Protein AF-A0A2T4J9C6-F1 (afdb_monomer)

Structure (mmCIF, N/CA/C/O backbone):
data_AF-A0A2T4J9C6-F1
#
_entry.id   AF-A0A2T4J9C6-F1
#
loop_
_atom_site.group_PDB
_atom_site.id
_atom_site.type_symbol
_atom_site.label_atom_id
_atom_site.label_alt_id
_atom_site.label_comp_id
_atom_site.label_asym_id
_atom_site.label_entity_id
_atom_site.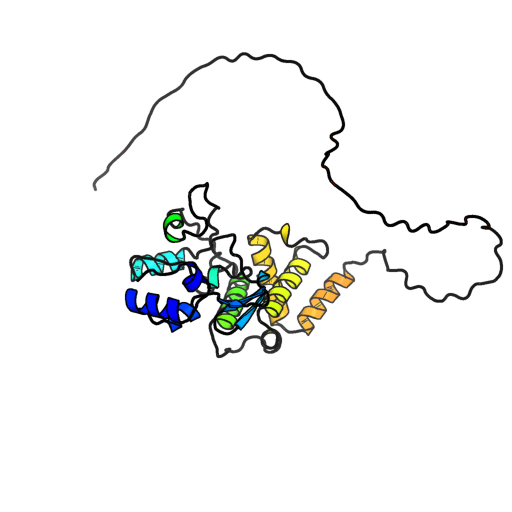label_seq_id
_atom_site.pdbx_PDB_ins_code
_atom_site.Cartn_x
_atom_site.Cartn_y
_atom_site.Cartn_z
_atom_site.occupancy
_atom_site.B_iso_or_equiv
_atom_site.auth_seq_id
_atom_site.auth_comp_id
_atom_site.auth_asym_id
_atom_site.auth_atom_id
_atom_site.pdbx_PDB_model_num
ATOM 1 N N . MET A 1 1 ? -15.852 6.622 32.541 1.00 57.19 1 MET A N 1
ATOM 2 C CA . MET A 1 1 ? -14.505 6.251 32.064 1.00 57.19 1 MET A CA 1
ATOM 3 C C . MET A 1 1 ? -14.064 7.270 31.031 1.00 57.19 1 MET A C 1
ATOM 5 O O . MET A 1 1 ? -14.866 7.618 30.174 1.00 57.19 1 MET A O 1
ATOM 9 N N . GLY A 1 2 ? -12.854 7.814 31.155 1.00 74.62 2 GLY A N 1
ATOM 10 C CA . GLY A 1 2 ? -12.305 8.744 30.169 1.00 74.62 2 GLY A CA 1
ATOM 11 C C . GLY A 1 2 ? -11.383 7.989 29.224 1.00 74.62 2 GLY A C 1
ATOM 12 O O . GLY A 1 2 ? -10.261 7.677 29.608 1.00 74.62 2 GLY A O 1
ATOM 13 N N . LEU A 1 3 ? -11.844 7.695 28.007 1.00 82.75 3 LEU A N 1
ATOM 14 C CA . LEU A 1 3 ? -10.987 7.097 26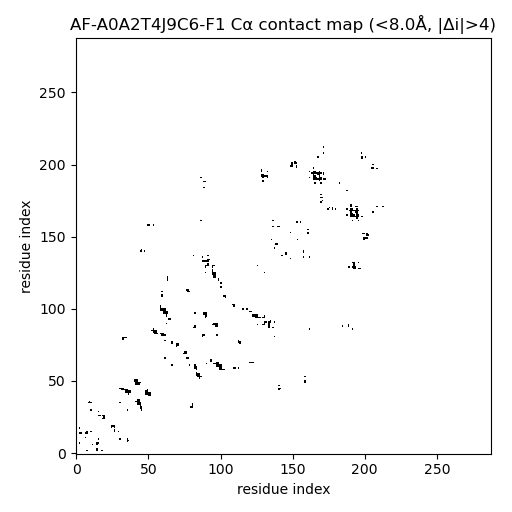.987 1.00 82.75 3 LEU A CA 1
ATOM 15 C C . LEU A 1 3 ? -9.873 8.078 26.613 1.00 82.75 3 LEU A C 1
ATOM 17 O O . LEU A 1 3 ? -10.129 9.193 26.151 1.00 82.75 3 LEU A O 1
ATOM 21 N N . SER A 1 4 ? -8.621 7.660 26.788 1.00 88.25 4 SER A N 1
ATOM 22 C CA . SER A 1 4 ? -7.481 8.446 26.327 1.00 88.25 4 SER A CA 1
ATOM 23 C C . SER A 1 4 ? -7.213 8.153 24.859 1.00 88.25 4 SER A C 1
ATOM 25 O O . SER A 1 4 ? -6.671 7.105 24.508 1.00 88.25 4 SER A O 1
ATOM 27 N N . TRP A 1 5 ? -7.530 9.121 23.998 1.00 84.25 5 TRP A N 1
ATOM 28 C CA . TRP A 1 5 ? -7.280 9.022 22.558 1.00 84.25 5 TRP A CA 1
ATOM 29 C C . TRP A 1 5 ? -5.824 8.665 22.234 1.00 84.25 5 TRP A C 1
ATOM 31 O O . TRP A 1 5 ? -5.554 7.837 21.370 1.00 84.25 5 TRP A O 1
ATOM 41 N N . ARG A 1 6 ? -4.867 9.232 22.979 1.00 87.19 6 ARG A N 1
ATOM 42 C CA . ARG A 1 6 ? -3.445 8.919 22.806 1.00 87.19 6 ARG A CA 1
ATOM 43 C C . ARG A 1 6 ? -3.142 7.450 23.106 1.00 87.19 6 ARG A C 1
ATOM 45 O O . ARG A 1 6 ? -2.410 6.849 22.330 1.00 87.19 6 ARG A O 1
ATOM 52 N N . ARG A 1 7 ? -3.686 6.889 24.192 1.00 89.50 7 ARG A N 1
ATOM 53 C CA . ARG A 1 7 ? -3.443 5.490 24.591 1.00 89.50 7 ARG A CA 1
ATOM 54 C C . ARG A 1 7 ? -4.060 4.511 23.587 1.00 89.50 7 ARG A C 1
ATOM 56 O O . ARG A 1 7 ? -3.413 3.536 23.224 1.00 89.50 7 ARG A O 1
ATOM 63 N N . ILE A 1 8 ? -5.242 4.838 23.049 1.00 87.44 8 ILE A N 1
ATOM 64 C CA . ILE A 1 8 ? -5.876 4.085 21.950 1.00 87.44 8 ILE A CA 1
ATOM 65 C C . ILE A 1 8 ? -4.985 4.097 20.702 1.00 87.44 8 ILE A C 1
ATOM 67 O O . ILE A 1 8 ? -4.716 3.050 20.126 1.00 87.44 8 ILE A O 1
ATOM 71 N N . LEU A 1 9 ? -4.466 5.263 20.303 1.00 83.31 9 LEU A N 1
ATOM 72 C CA . LEU A 1 9 ? -3.572 5.370 19.141 1.00 83.31 9 LEU A CA 1
ATOM 73 C C . LEU A 1 9 ? -2.231 4.640 19.320 1.00 83.31 9 LEU A C 1
ATOM 75 O O . LEU A 1 9 ? -1.589 4.303 18.327 1.00 83.31 9 LEU A O 1
ATOM 79 N N . GLN A 1 10 ? -1.785 4.436 20.561 1.00 84.31 10 GLN A N 1
ATOM 80 C CA . GLN A 1 10 ? -0.610 3.619 20.879 1.00 84.31 10 GLN A CA 1
ATOM 81 C C . GLN A 1 10 ? -0.947 2.130 21.041 1.00 84.31 10 GLN A C 1
ATOM 83 O O . GLN A 1 10 ? -0.032 1.341 21.247 1.00 84.31 10 GLN A O 1
ATOM 88 N N . LEU A 1 11 ? -2.226 1.750 20.913 1.00 84.88 11 LEU A N 1
ATOM 89 C CA . LEU A 1 11 ? -2.726 0.387 21.107 1.00 84.88 11 LEU A CA 1
ATOM 90 C C . LEU A 1 11 ? -2.324 -0.187 22.475 1.00 84.88 11 LEU A C 1
ATOM 92 O O . LEU A 1 11 ? -1.947 -1.351 22.589 1.00 84.88 11 LEU A O 1
ATOM 96 N N . GLU A 1 12 ? -2.378 0.643 23.520 1.00 88.31 12 GLU A N 1
ATOM 97 C CA . GLU A 1 12 ? -2.109 0.180 24.881 1.00 88.31 12 GLU A CA 1
ATOM 98 C C . GLU A 1 12 ? -3.195 -0.818 25.325 1.00 88.31 12 GLU A C 1
ATOM 100 O O . GLU A 1 12 ? -4.378 -0.482 25.213 1.00 88.31 12 GLU A O 1
ATOM 105 N N . PRO A 1 13 ? -2.832 -1.998 25.874 1.00 88.06 13 PRO A N 1
ATOM 106 C CA . PRO A 1 13 ? -3.792 -3.069 26.161 1.00 88.06 13 PRO A CA 1
ATOM 107 C C . PRO A 1 13 ? -4.976 -2.627 27.024 1.00 88.06 13 PRO A C 1
ATOM 109 O O . PRO A 1 13 ? -6.119 -2.935 26.714 1.00 88.06 13 PRO A O 1
ATOM 112 N N . GLU A 1 14 ? -4.712 -1.840 28.067 1.00 89.25 14 GLU A N 1
ATOM 113 C CA . GLU A 1 14 ? -5.744 -1.342 28.984 1.00 89.25 14 GLU A CA 1
ATOM 114 C C . GLU A 1 14 ? -6.731 -0.396 28.277 1.00 89.25 14 GLU A C 1
ATOM 116 O O . GLU A 1 14 ? -7.938 -0.504 28.453 1.00 89.25 14 GLU A O 1
ATOM 121 N N . ALA A 1 15 ? -6.237 0.483 27.398 1.00 90.69 15 ALA A N 1
ATOM 122 C CA . ALA A 1 15 ? -7.093 1.403 26.650 1.00 90.69 15 ALA A CA 1
ATOM 123 C C . ALA A 1 15 ? -7.897 0.699 25.544 1.00 90.69 15 ALA A C 1
ATOM 125 O O . ALA A 1 15 ? -8.994 1.146 25.209 1.00 90.69 15 ALA A O 1
ATOM 126 N N . LEU A 1 16 ? -7.354 -0.377 24.964 1.00 89.25 16 LEU A N 1
ATOM 127 C CA . LEU A 1 16 ? -8.091 -1.233 24.035 1.00 89.25 16 LEU A CA 1
ATOM 128 C C . LEU A 1 16 ? -9.165 -2.047 24.752 1.00 89.25 16 LEU A C 1
ATOM 130 O O . LEU A 1 16 ? -10.258 -2.174 24.209 1.00 89.25 16 LEU A O 1
ATOM 134 N N . GLN A 1 17 ? -8.890 -2.528 25.967 1.00 89.62 17 GLN A N 1
ATOM 135 C CA . GLN A 1 17 ? -9.888 -3.206 26.790 1.00 89.62 17 GLN A CA 1
ATOM 136 C C . GLN A 1 17 ? -11.031 -2.258 27.166 1.00 89.62 17 GLN A C 1
ATOM 138 O O . GLN A 1 17 ? -12.188 -2.591 26.936 1.00 89.62 17 GLN A O 1
ATOM 143 N N . ASP A 1 18 ? -10.724 -1.040 27.623 1.00 90.56 18 ASP A N 1
ATOM 144 C CA . ASP A 1 18 ? -11.749 -0.025 27.905 1.00 90.56 18 ASP A CA 1
ATOM 145 C C . ASP A 1 18 ? -12.616 0.272 26.664 1.00 90.56 18 ASP A C 1
ATOM 147 O O . ASP A 1 18 ? -13.828 0.479 26.758 1.00 90.56 18 ASP A O 1
ATOM 151 N N . LEU A 1 19 ? -12.002 0.315 25.474 1.00 90.25 19 LEU A N 1
ATOM 152 C CA . LEU A 1 19 ? -12.719 0.530 24.216 1.00 90.25 19 LEU A CA 1
ATOM 153 C C . LEU A 1 19 ? -13.577 -0.684 23.829 1.00 90.25 19 LEU A C 1
ATOM 155 O O . LEU A 1 19 ? -14.699 -0.508 23.350 1.00 90.25 19 LEU A O 1
ATOM 159 N N . ALA A 1 20 ? -13.071 -1.898 24.032 1.00 91.38 20 ALA A N 1
ATOM 160 C CA . ALA A 1 20 ? -13.798 -3.142 23.808 1.00 91.38 20 ALA A CA 1
ATOM 161 C C . ALA A 1 20 ? -15.022 -3.241 24.722 1.00 91.38 20 ALA A C 1
ATOM 163 O O . ALA A 1 20 ? -16.126 -3.453 24.227 1.00 91.38 20 ALA A O 1
ATOM 164 N N . ASP A 1 21 ? -14.869 -2.954 26.015 1.00 91.06 21 ASP A N 1
ATOM 165 C CA . ASP A 1 21 ? -15.962 -2.963 26.992 1.00 91.06 21 ASP A CA 1
ATOM 166 C C . ASP A 1 21 ? -17.085 -1.982 26.609 1.00 91.06 21 ASP A C 1
ATOM 168 O O . ASP A 1 21 ? -18.268 -2.257 26.816 1.00 91.06 21 ASP A O 1
ATOM 172 N N . LEU A 1 22 ? -16.734 -0.841 26.003 1.00 91.31 22 LEU A N 1
ATOM 173 C CA . LEU A 1 22 ? -17.698 0.165 25.542 1.00 91.31 22 LEU A CA 1
ATOM 174 C C . LEU A 1 22 ? -18.370 -0.177 24.208 1.00 91.31 22 LEU A C 1
ATOM 176 O O . LEU A 1 22 ? -19.486 0.278 23.953 1.00 91.31 22 LEU A O 1
ATOM 180 N N . THR A 1 23 ? -17.687 -0.907 23.329 1.00 89.50 23 THR A N 1
ATOM 181 C CA . THR A 1 23 ? -18.149 -1.158 21.952 1.00 89.50 23 THR A CA 1
ATOM 182 C C . THR A 1 23 ? -18.685 -2.570 21.735 1.00 89.50 23 THR A C 1
ATOM 184 O O . THR A 1 23 ? -19.378 -2.802 20.745 1.00 89.50 23 THR A O 1
ATOM 187 N N . GLY A 1 24 ? -18.379 -3.502 22.640 1.00 89.88 24 GLY A N 1
ATOM 188 C CA . GLY A 1 24 ? -18.630 -4.935 22.489 1.00 89.88 24 GLY A CA 1
ATOM 189 C C . GLY A 1 24 ? -17.755 -5.611 21.428 1.00 89.88 24 GLY A C 1
ATOM 190 O O . GLY A 1 24 ? -18.067 -6.728 21.022 1.00 89.88 24 GLY A O 1
ATOM 191 N N . ALA A 1 25 ? -16.715 -4.933 20.932 1.00 88.06 25 ALA A N 1
ATOM 192 C CA . ALA A 1 25 ? -15.790 -5.476 19.941 1.00 88.06 25 ALA A CA 1
ATOM 193 C C . ALA A 1 25 ? -14.643 -6.248 20.606 1.00 88.06 25 ALA A C 1
ATOM 195 O O . ALA A 1 25 ? -14.305 -5.993 21.760 1.00 88.06 25 ALA A O 1
ATOM 196 N N . ASP A 1 26 ? -14.023 -7.157 19.859 1.00 86.69 26 ASP A N 1
ATOM 197 C CA . ASP A 1 26 ? -12.851 -7.900 20.316 1.00 86.69 26 ASP A CA 1
ATOM 198 C C . ASP A 1 26 ? -11.603 -6.982 20.344 1.00 86.69 26 ASP A C 1
ATOM 200 O O . ASP A 1 26 ? -11.286 -6.352 19.325 1.00 86.69 26 ASP A O 1
ATOM 204 N N . PRO A 1 27 ? -10.875 -6.876 21.475 1.00 82.06 27 PRO A N 1
ATOM 205 C CA . PRO A 1 27 ? -9.586 -6.188 21.531 1.00 82.06 27 PRO A CA 1
ATOM 206 C C . PRO A 1 27 ? -8.592 -6.633 20.447 1.00 82.06 27 PRO A C 1
ATOM 208 O O . PRO A 1 27 ? -7.867 -5.796 19.893 1.00 82.06 27 PRO A O 1
ATOM 211 N N . ASP A 1 28 ? -8.576 -7.925 20.114 1.00 82.44 28 ASP A N 1
ATOM 212 C CA . ASP A 1 28 ? -7.654 -8.488 19.128 1.00 82.44 28 ASP A CA 1
ATOM 213 C C . ASP A 1 28 ? -7.993 -8.017 17.706 1.00 82.44 28 ASP A C 1
ATOM 215 O O . ASP A 1 28 ? -7.088 -7.767 16.899 1.00 82.44 28 ASP A O 1
ATOM 219 N N . ASP A 1 29 ? -9.274 -7.772 17.410 1.00 83.62 29 ASP A N 1
ATOM 220 C CA . ASP A 1 29 ? -9.702 -7.199 16.131 1.00 83.62 29 ASP A CA 1
ATOM 221 C C . ASP A 1 29 ? -9.162 -5.772 15.954 1.00 83.62 29 ASP A C 1
ATOM 223 O O . ASP A 1 29 ? -8.678 -5.413 14.871 1.00 83.62 29 ASP A O 1
ATOM 227 N N . PHE A 1 30 ? -9.160 -4.949 17.011 1.00 83.31 30 PHE A N 1
ATOM 228 C CA . PHE A 1 30 ? -8.578 -3.605 16.936 1.00 83.31 30 PHE A CA 1
ATOM 229 C C . PHE A 1 30 ? -7.090 -3.652 16.603 1.00 83.31 30 PHE A C 1
ATOM 231 O O . PHE A 1 30 ? -6.638 -2.927 15.709 1.00 83.31 30 PHE A O 1
ATOM 238 N N . ALA A 1 31 ? -6.332 -4.508 17.290 1.00 79.25 31 ALA A N 1
ATOM 239 C CA . ALA A 1 31 ? -4.902 -4.662 17.057 1.00 79.25 31 ALA A CA 1
ATOM 240 C C . ALA A 1 31 ? -4.620 -5.171 15.635 1.00 79.25 31 ALA A C 1
ATOM 242 O O . ALA A 1 31 ? -3.762 -4.632 14.932 1.00 79.25 31 ALA A O 1
ATOM 243 N N . ALA A 1 32 ? -5.395 -6.148 15.161 1.00 82.62 32 ALA A N 1
ATOM 244 C CA . ALA A 1 32 ? -5.238 -6.720 13.832 1.00 82.62 32 ALA A CA 1
ATOM 245 C C . ALA A 1 32 ? -5.529 -5.701 12.712 1.00 82.62 32 ALA A C 1
ATOM 247 O O . ALA A 1 32 ? -4.919 -5.739 11.639 1.00 82.62 32 ALA A O 1
ATOM 248 N N . HIS A 1 33 ? -6.449 -4.763 12.933 1.00 85.81 33 HIS A N 1
ATOM 249 C CA . HIS A 1 33 ? -6.811 -3.728 11.962 1.00 85.81 33 HIS A CA 1
ATOM 250 C C . HIS A 1 33 ? -6.077 -2.392 12.155 1.00 85.81 33 HIS A C 1
ATOM 252 O O . HIS A 1 33 ? -6.400 -1.428 11.461 1.00 85.81 33 HIS A O 1
ATOM 258 N N . SER A 1 34 ? -5.055 -2.337 13.016 1.00 87.44 34 SER A N 1
ATOM 259 C CA . SER A 1 34 ? -4.309 -1.112 13.326 1.00 87.44 34 SER A CA 1
ATOM 260 C C . SER A 1 34 ? -2.814 -1.225 13.015 1.00 87.44 34 SER A C 1
ATOM 262 O O . SER A 1 34 ? -2.218 -2.295 13.077 1.00 87.44 34 SER A O 1
ATOM 264 N N . CYS A 1 35 ? -2.185 -0.095 12.677 1.00 87.81 35 CYS A N 1
ATOM 265 C CA . CYS A 1 35 ? -0.730 0.004 12.523 1.00 87.81 35 CYS A CA 1
ATOM 266 C C . CYS A 1 35 ? -0.102 0.452 13.850 1.00 87.81 35 CYS A C 1
ATOM 268 O O . CYS A 1 35 ? -0.098 1.649 14.154 1.00 87.81 35 CYS A O 1
ATOM 270 N N . MET A 1 36 ? 0.436 -0.492 14.621 1.00 86.88 36 MET A N 1
ATOM 271 C CA . MET A 1 36 ? 1.036 -0.239 15.932 1.00 86.88 36 MET A CA 1
ATOM 272 C C . MET A 1 36 ? 2.391 0.455 15.776 1.00 86.88 36 MET A C 1
ATOM 274 O O . MET A 1 36 ? 3.285 -0.132 15.179 1.00 86.88 36 MET A O 1
ATOM 278 N N . PRO A 1 37 ? 2.609 1.680 16.275 1.00 83.69 37 PRO A N 1
ATOM 279 C CA . PRO A 1 37 ? 3.933 2.291 16.221 1.00 83.69 37 PRO A CA 1
ATOM 280 C C . PRO A 1 37 ? 4.945 1.446 17.005 1.00 83.69 37 PRO A C 1
ATOM 282 O O . PRO A 1 37 ? 4.685 1.051 18.137 1.00 83.69 37 PRO A O 1
ATOM 285 N N . THR A 1 38 ? 6.118 1.202 16.423 1.00 82.56 38 THR A N 1
ATOM 286 C CA . THR A 1 38 ? 7.225 0.562 17.141 1.00 82.56 38 THR A CA 1
ATOM 287 C C . THR A 1 38 ? 8.201 1.635 17.620 1.00 82.56 38 THR A C 1
ATOM 289 O O . THR A 1 38 ? 8.449 2.630 16.931 1.00 82.56 38 THR A O 1
ATOM 292 N N . GLY A 1 39 ? 8.787 1.454 18.809 1.00 73.81 39 GLY A N 1
ATOM 293 C CA . GLY A 1 39 ? 9.744 2.415 19.383 1.00 73.81 39 GLY A CA 1
ATOM 294 C C . GLY A 1 39 ? 10.981 2.678 18.506 1.00 73.81 39 GLY A C 1
ATOM 295 O O . GLY A 1 39 ? 11.630 3.709 18.653 1.00 73.81 39 GLY A O 1
ATOM 296 N N . ALA A 1 40 ? 11.271 1.792 17.547 1.00 74.38 40 ALA A N 1
ATOM 297 C CA . ALA A 1 40 ? 12.385 1.885 16.602 1.00 74.38 40 ALA A CA 1
ATOM 298 C C . ALA A 1 40 ? 12.087 2.734 15.343 1.00 74.38 40 ALA A C 1
ATOM 300 O O . ALA A 1 40 ? 12.847 2.702 14.378 1.00 74.38 40 ALA A O 1
ATOM 301 N N . GLY A 1 41 ? 10.983 3.492 15.318 1.00 78.12 41 GLY A N 1
ATOM 302 C CA . GLY A 1 41 ? 10.639 4.364 14.188 1.00 78.12 41 GLY A CA 1
ATOM 303 C C . GLY A 1 41 ? 9.960 3.648 13.015 1.00 78.12 41 GLY A C 1
ATOM 304 O O . GLY A 1 41 ? 9.886 4.213 11.922 1.00 78.12 41 GLY A O 1
ATOM 305 N N . GLY A 1 42 ? 9.450 2.436 13.241 1.00 88.19 42 GLY A N 1
ATOM 306 C CA . GLY A 1 42 ? 8.604 1.682 12.320 1.00 88.19 42 GLY A CA 1
ATOM 307 C C . GLY A 1 42 ? 7.182 1.522 12.854 1.00 88.19 42 GLY A C 1
ATOM 308 O O . GLY A 1 42 ? 6.725 2.270 13.723 1.00 88.19 42 GLY A O 1
ATOM 309 N N . PHE A 1 43 ? 6.469 0.545 12.313 1.00 90.00 43 PHE A N 1
ATOM 310 C CA . PHE A 1 43 ? 5.193 0.096 12.845 1.00 90.00 43 PHE A CA 1
ATOM 311 C C . PHE A 1 43 ? 5.035 -1.404 12.638 1.00 90.00 43 PHE A C 1
ATOM 313 O O . PHE A 1 43 ? 5.608 -1.966 11.712 1.00 90.00 43 PHE A O 1
ATOM 320 N N . GLN A 1 44 ? 4.240 -2.038 13.483 1.00 88.69 44 GLN A N 1
ATOM 321 C CA . GLN A 1 44 ? 3.811 -3.406 13.308 1.00 88.69 44 GLN A CA 1
ATOM 322 C C . GLN A 1 44 ? 2.400 -3.422 12.719 1.00 88.69 44 GLN A C 1
ATOM 324 O O . GLN A 1 44 ? 1.517 -2.681 13.157 1.00 88.69 44 GLN A O 1
ATOM 329 N N . PHE A 1 45 ? 2.182 -4.259 11.712 1.00 88.81 45 PHE A N 1
ATOM 330 C CA . PHE A 1 45 ? 0.866 -4.508 11.135 1.00 88.81 45 PHE A CA 1
ATOM 331 C C . PHE A 1 45 ? 0.696 -6.008 10.921 1.00 88.81 45 PHE A C 1
ATOM 333 O O . PHE A 1 45 ? 1.531 -6.630 10.266 1.00 88.81 45 PHE A O 1
ATOM 340 N N . ARG A 1 46 ? -0.361 -6.599 11.498 1.00 85.12 46 ARG A N 1
ATOM 341 C CA . ARG A 1 46 ? -0.623 -8.054 11.439 1.00 85.12 46 ARG A CA 1
ATOM 342 C C . ARG A 1 46 ? 0.598 -8.895 11.865 1.00 85.12 46 ARG A C 1
ATOM 344 O O . ARG A 1 46 ? 0.934 -9.884 11.222 1.00 85.12 46 ARG A O 1
ATOM 351 N N . GLY A 1 47 ? 1.296 -8.459 12.918 1.00 82.56 47 GLY A N 1
ATOM 352 C CA . GLY A 1 47 ? 2.496 -9.127 13.443 1.00 82.56 47 GLY A CA 1
ATOM 353 C C . GLY A 1 47 ? 3.770 -8.946 12.607 1.00 82.56 47 GLY A C 1
ATOM 354 O O . GLY A 1 47 ? 4.782 -9.570 12.906 1.00 82.56 47 GLY A O 1
ATOM 355 N N . ARG A 1 48 ? 3.747 -8.110 11.560 1.00 85.81 48 ARG A N 1
ATOM 356 C CA . ARG A 1 48 ? 4.908 -7.835 10.700 1.00 85.81 48 ARG A CA 1
ATOM 357 C C . ARG A 1 48 ? 5.464 -6.451 10.991 1.00 85.81 48 ARG A C 1
ATOM 359 O O . ARG A 1 48 ? 4.713 -5.477 10.937 1.00 85.81 48 ARG A O 1
ATOM 366 N N . ASP A 1 49 ? 6.764 -6.365 11.238 1.00 89.00 49 ASP A N 1
ATOM 367 C CA . ASP A 1 49 ? 7.452 -5.085 11.388 1.00 89.00 49 ASP A CA 1
ATOM 368 C C . ASP A 1 49 ? 7.703 -4.457 10.017 1.00 89.00 49 ASP A C 1
ATOM 370 O O . ASP A 1 49 ? 8.251 -5.081 9.108 1.00 89.00 49 ASP A O 1
ATOM 374 N N . LEU A 1 50 ? 7.275 -3.210 9.869 1.00 90.38 50 LEU A N 1
ATOM 375 C CA . LEU A 1 50 ? 7.335 -2.452 8.632 1.00 90.38 50 LEU A CA 1
ATOM 376 C C . LEU A 1 50 ? 7.993 -1.091 8.885 1.00 90.38 50 LEU A C 1
ATOM 378 O O . LEU A 1 50 ? 7.752 -0.442 9.913 1.00 90.38 50 LEU A O 1
ATOM 382 N N . PRO A 1 51 ? 8.820 -0.605 7.945 1.00 91.56 51 PRO A N 1
ATOM 383 C CA . PRO A 1 51 ? 9.422 0.709 8.073 1.00 91.56 51 PRO A CA 1
ATOM 384 C C . PRO A 1 51 ? 8.347 1.782 7.921 1.00 91.56 51 PRO A C 1
ATOM 386 O O . PRO A 1 51 ? 7.429 1.652 7.116 1.00 91.56 51 PRO A O 1
ATOM 389 N N . ARG A 1 52 ? 8.494 2.915 8.614 1.00 89.56 52 ARG A N 1
ATOM 390 C CA . ARG A 1 52 ? 7.536 4.033 8.524 1.00 89.56 52 ARG A CA 1
ATOM 391 C C . ARG A 1 52 ? 7.292 4.523 7.093 1.00 89.56 52 ARG A C 1
ATOM 393 O O . ARG A 1 52 ? 6.189 4.962 6.79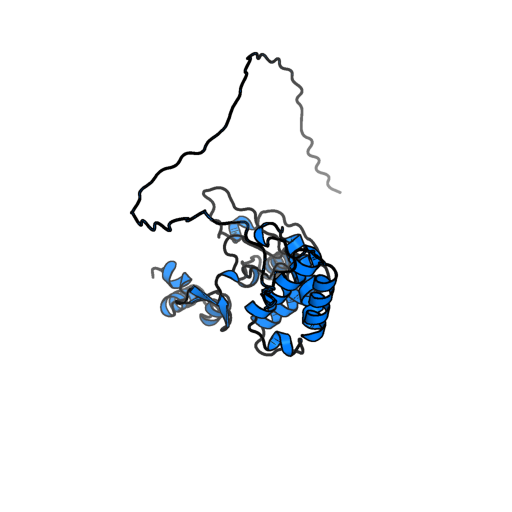4 1.00 89.56 52 ARG A O 1
ATOM 400 N N . ALA A 1 53 ? 8.288 4.418 6.213 1.00 88.25 53 ALA A N 1
ATOM 401 C CA . ALA A 1 53 ? 8.168 4.772 4.796 1.00 88.25 53 ALA A CA 1
ATOM 402 C C . ALA A 1 53 ? 7.204 3.866 4.001 1.00 88.25 53 ALA A C 1
ATOM 404 O O . ALA A 1 53 ? 6.856 4.195 2.872 1.00 88.25 53 ALA A O 1
ATOM 405 N N . PHE A 1 54 ? 6.779 2.733 4.568 1.00 90.50 54 PHE A N 1
ATOM 406 C CA . PHE A 1 54 ? 5.796 1.829 3.970 1.00 90.50 54 PHE A CA 1
ATOM 407 C C . PHE A 1 54 ? 4.345 2.285 4.188 1.00 90.50 54 PHE A C 1
ATOM 409 O O . PHE A 1 54 ? 3.425 1.711 3.608 1.00 90.50 54 PHE A O 1
ATOM 416 N N . LEU A 1 55 ? 4.139 3.318 5.010 1.00 90.00 55 LEU A N 1
ATOM 417 C CA . LEU A 1 55 ? 2.832 3.843 5.384 1.00 90.00 55 LEU A CA 1
ATOM 418 C C . LEU A 1 55 ? 2.685 5.297 4.926 1.00 90.00 55 LEU A C 1
ATOM 420 O O . LEU A 1 55 ? 3.430 6.183 5.345 1.00 90.00 55 LEU A O 1
ATOM 424 N N . ASP A 1 56 ? 1.678 5.552 4.108 1.00 88.75 56 ASP A N 1
ATOM 425 C CA . ASP A 1 56 ? 1.234 6.875 3.704 1.00 88.75 56 ASP A CA 1
ATOM 426 C C . ASP A 1 56 ? 0.084 7.337 4.607 1.00 88.75 56 ASP A C 1
ATOM 428 O O . ASP A 1 56 ? -1.071 6.948 4.443 1.00 88.75 56 ASP A O 1
ATOM 432 N N . ARG A 1 57 ? 0.420 8.193 5.577 1.00 83.06 57 ARG A N 1
ATOM 433 C CA . ARG A 1 57 ? -0.554 8.841 6.475 1.00 83.06 57 ARG A CA 1
ATOM 434 C C . ARG A 1 57 ? -1.005 10.216 5.986 1.00 83.06 57 ARG A C 1
ATOM 436 O O . ARG A 1 57 ? -1.803 10.866 6.651 1.00 83.06 57 ARG A O 1
ATOM 443 N N . SER A 1 58 ? -0.446 10.692 4.876 1.00 83.94 58 SER A N 1
ATOM 444 C CA . SER A 1 58 ? -0.731 12.031 4.357 1.00 83.94 58 SER A CA 1
ATOM 445 C C . SER A 1 58 ? -1.966 12.056 3.466 1.00 83.94 58 SER A C 1
ATOM 447 O O . SER A 1 58 ? -2.659 13.068 3.400 1.00 83.94 58 SER A O 1
ATOM 449 N N . THR A 1 59 ? -2.259 10.932 2.812 1.00 85.50 59 THR A N 1
ATOM 450 C CA . THR A 1 59 ? -3.343 10.821 1.841 1.00 85.50 59 THR A CA 1
ATOM 451 C C . THR A 1 59 ? -4.301 9.712 2.251 1.00 85.50 59 THR A C 1
ATOM 453 O O . THR A 1 59 ? -3.923 8.544 2.301 1.00 85.50 59 THR A O 1
ATOM 456 N N . LEU A 1 60 ? -5.566 10.063 2.501 1.00 88.62 60 LEU A N 1
ATOM 457 C CA . LEU A 1 60 ? -6.616 9.059 2.655 1.00 88.62 60 LEU A CA 1
ATOM 458 C C . LEU A 1 60 ? -6.944 8.454 1.293 1.00 88.62 60 LEU A C 1
ATOM 460 O O . LEU A 1 60 ? -7.186 9.176 0.324 1.00 88.62 60 LEU A O 1
ATOM 464 N N . LYS A 1 61 ? -6.960 7.125 1.238 1.00 91.19 61 LYS A N 1
ATOM 465 C CA . LYS A 1 61 ? -7.284 6.346 0.045 1.00 91.19 61 LYS A CA 1
ATOM 466 C C . LYS A 1 61 ? -8.470 5.442 0.342 1.00 91.19 61 LYS A C 1
ATOM 468 O O . LYS A 1 61 ? -8.634 5.004 1.478 1.00 91.19 61 LYS A O 1
ATOM 473 N N . LEU A 1 62 ? -9.274 5.151 -0.673 1.00 92.81 62 LEU A N 1
ATOM 474 C CA . LEU A 1 62 ? -10.400 4.225 -0.570 1.00 92.81 62 LEU A CA 1
ATOM 475 C C . LEU A 1 62 ? -10.618 3.453 -1.865 1.00 92.81 62 LEU A C 1
ATOM 477 O O . LEU A 1 62 ? -10.254 3.913 -2.944 1.00 92.81 62 LEU A O 1
ATOM 481 N N . CYS A 1 63 ? -11.264 2.295 -1.776 1.00 94.19 63 CYS A N 1
ATOM 482 C CA . CYS A 1 63 ? -11.825 1.628 -2.945 1.00 94.19 63 CYS A CA 1
ATOM 483 C C . CYS A 1 63 ? -13.320 1.960 -3.059 1.00 94.19 63 CYS A C 1
ATOM 485 O O . CYS A 1 63 ? -14.072 1.555 -2.169 1.00 94.19 63 CYS A O 1
ATOM 487 N N . PRO A 1 64 ? -13.779 2.598 -4.155 1.00 91.69 64 PRO A N 1
ATOM 488 C CA . PRO A 1 64 ? -15.194 2.930 -4.330 1.00 91.69 64 PRO A CA 1
ATOM 489 C C . PRO A 1 64 ? -16.116 1.707 -4.270 1.00 91.69 64 PRO A C 1
ATOM 491 O O . PRO A 1 64 ? -17.211 1.781 -3.724 1.00 91.69 64 PRO A O 1
ATOM 494 N N . ARG A 1 65 ? -15.657 0.553 -4.776 1.00 93.19 65 ARG A N 1
ATOM 495 C CA . ARG A 1 65 ? -16.442 -0.692 -4.759 1.00 93.19 65 ARG A CA 1
ATOM 496 C C . ARG A 1 65 ? -16.513 -1.335 -3.377 1.00 93.19 65 ARG A C 1
ATOM 498 O O . ARG A 1 65 ? -17.571 -1.827 -3.015 1.00 93.19 65 ARG A O 1
ATOM 505 N N . CYS A 1 66 ? -15.423 -1.309 -2.600 1.00 93.50 66 CYS A N 1
ATOM 506 C CA . CYS A 1 66 ? -15.460 -1.783 -1.209 1.00 93.50 66 CYS A CA 1
ATOM 507 C C . CYS A 1 66 ? -16.423 -0.934 -0.385 1.00 93.50 66 CYS A C 1
ATOM 509 O O . CYS A 1 66 ? -17.267 -1.476 0.308 1.00 93.50 66 CYS A O 1
ATOM 511 N N . VAL A 1 67 ? -16.334 0.387 -0.527 1.00 91.62 67 VAL A N 1
ATOM 512 C CA . VAL A 1 67 ? -17.240 1.327 0.136 1.00 91.62 67 VAL A CA 1
ATOM 513 C C . VAL A 1 67 ? -18.693 1.050 -0.243 1.00 91.62 67 VAL A C 1
ATOM 515 O O . VAL A 1 67 ? -19.554 1.003 0.629 1.00 91.62 67 VAL A O 1
ATOM 518 N N . GLN A 1 68 ? -18.978 0.867 -1.535 1.00 90.00 68 GLN A N 1
ATOM 519 C CA . GLN A 1 68 ? -20.332 0.584 -1.999 1.00 90.00 68 GLN A CA 1
ATOM 520 C C . GLN A 1 68 ? -20.866 -0.728 -1.413 1.00 90.00 68 GLN A C 1
ATOM 522 O O . GLN A 1 68 ? -22.003 -0.749 -0.951 1.00 90.00 68 GLN A O 1
ATOM 527 N N . ALA A 1 69 ? -20.053 -1.789 -1.400 1.00 91.56 69 ALA A N 1
ATOM 528 C CA . ALA A 1 69 ? -20.417 -3.064 -0.786 1.00 91.56 69 ALA A CA 1
ATOM 529 C C . ALA A 1 69 ? -20.693 -2.903 0.720 1.00 91.56 69 ALA A C 1
ATOM 531 O O . ALA A 1 69 ? -21.766 -3.273 1.183 1.00 91.56 69 ALA A O 1
ATOM 532 N N . ASP A 1 70 ? -19.799 -2.232 1.454 1.00 90.81 70 ASP A N 1
ATOM 533 C CA . ASP A 1 70 ? -19.955 -1.990 2.894 1.00 90.81 70 ASP A CA 1
ATOM 534 C C . ASP A 1 70 ? -21.236 -1.187 3.206 1.00 90.81 70 ASP A C 1
ATOM 536 O O . ASP A 1 70 ? -21.954 -1.482 4.161 1.00 90.81 70 ASP A O 1
ATOM 540 N N . ILE A 1 71 ? -21.571 -0.179 2.391 1.00 88.81 71 ILE A N 1
ATOM 541 C CA . ILE A 1 71 ? -22.804 0.607 2.559 1.00 88.81 71 ILE A CA 1
ATOM 542 C C . ILE A 1 71 ? -24.049 -0.250 2.308 1.00 88.81 71 ILE A C 1
ATOM 544 O O . ILE A 1 71 ? -25.027 -0.115 3.046 1.00 88.81 71 ILE A O 1
ATOM 548 N N . VAL A 1 72 ? -24.030 -1.113 1.290 1.00 88.94 72 VAL A N 1
ATOM 549 C CA . VAL A 1 72 ? -25.148 -2.018 0.987 1.00 88.94 72 VAL A CA 1
ATOM 550 C C . VAL A 1 72 ? -25.351 -3.022 2.123 1.00 88.94 72 VAL A C 1
ATOM 552 O O . VAL A 1 72 ? -26.479 -3.188 2.587 1.00 88.94 72 VAL A O 1
ATOM 555 N N . ASP A 1 73 ? -24.268 -3.617 2.621 1.00 90.00 73 ASP A N 1
ATOM 556 C CA . ASP A 1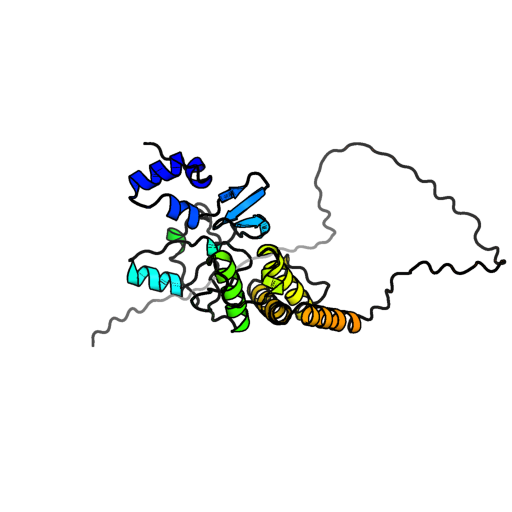 73 ? -24.329 -4.711 3.593 1.00 90.00 73 ASP A CA 1
ATOM 557 C C . ASP A 1 73 ? -24.501 -4.221 5.040 1.00 90.00 73 ASP A C 1
ATOM 559 O O . ASP A 1 73 ? -25.124 -4.887 5.870 1.00 90.00 73 ASP A O 1
ATOM 563 N N . HIS A 1 74 ? -23.952 -3.049 5.371 1.00 85.81 74 HIS A N 1
ATOM 564 C CA . HIS A 1 74 ? -23.819 -2.587 6.758 1.00 85.81 74 HIS A CA 1
ATOM 565 C C . HIS A 1 74 ? -24.345 -1.171 7.006 1.00 85.81 74 HIS A C 1
ATOM 567 O O . HIS A 1 74 ? -24.293 -0.697 8.142 1.00 85.81 74 HIS A O 1
ATOM 573 N N . ARG A 1 75 ? -24.840 -0.469 5.974 1.00 84.25 75 ARG A N 1
ATOM 574 C CA . ARG A 1 75 ? -25.273 0.947 6.032 1.00 84.25 75 ARG A CA 1
ATOM 575 C C . ARG A 1 75 ? -24.192 1.933 6.489 1.00 84.25 75 ARG A C 1
ATOM 577 O O . ARG A 1 75 ? -24.487 3.096 6.755 1.00 84.25 75 ARG A O 1
ATOM 584 N N . ARG A 1 76 ? -22.944 1.480 6.589 1.00 83.31 76 ARG A N 1
ATOM 585 C CA . ARG A 1 76 ? -21.777 2.259 7.006 1.00 83.31 76 ARG A CA 1
ATOM 586 C C . ARG A 1 76 ? -20.526 1.659 6.383 1.00 83.31 76 ARG A C 1
ATOM 588 O O . ARG A 1 76 ? -20.468 0.461 6.146 1.00 83.31 76 ARG A O 1
ATOM 595 N N . THR A 1 77 ? -19.513 2.489 6.187 1.00 87.06 77 THR A N 1
ATOM 596 C CA . THR A 1 77 ? -18.178 2.066 5.753 1.00 87.06 77 THR A CA 1
ATOM 597 C C . THR A 1 77 ? -17.137 2.617 6.722 1.00 87.06 77 THR A C 1
ATOM 599 O O . THR A 1 77 ? -17.376 3.619 7.399 1.00 87.06 77 THR A O 1
ATOM 602 N N . GLY A 1 78 ? -15.970 1.982 6.771 1.00 86.19 78 GLY A N 1
ATOM 603 C CA . GLY A 1 78 ? -14.814 2.456 7.526 1.00 86.19 78 GLY A CA 1
ATOM 604 C C . GLY A 1 78 ? -13.568 2.543 6.652 1.00 86.19 78 GLY A C 1
ATOM 605 O O . GLY A 1 78 ? -13.488 1.911 5.597 1.00 86.19 78 GLY A O 1
ATOM 606 N N . GLY A 1 79 ? -12.589 3.328 7.099 1.00 87.38 79 GLY A N 1
ATOM 607 C CA . GLY A 1 79 ? -11.248 3.281 6.528 1.00 87.38 79 GLY A CA 1
ATOM 608 C C . GLY A 1 79 ? -10.578 1.952 6.878 1.00 87.38 79 GLY A C 1
ATOM 609 O O . GLY A 1 79 ? -10.782 1.422 7.969 1.00 87.38 79 GLY A O 1
ATOM 610 N N . ARG A 1 80 ? -9.765 1.412 5.968 1.00 88.94 80 ARG A N 1
ATOM 611 C CA . ARG A 1 80 ? -9.003 0.173 6.192 1.00 88.94 80 ARG A CA 1
ATOM 612 C C . ARG A 1 80 ? -7.521 0.502 6.344 1.00 88.94 80 ARG A C 1
ATOM 614 O O . ARG A 1 80 ? -6.993 1.294 5.566 1.00 88.94 80 ARG A O 1
ATOM 621 N N . ALA A 1 81 ? -6.831 -0.110 7.308 1.00 89.38 81 ALA A N 1
ATOM 622 C CA . ALA A 1 81 ? -5.399 0.136 7.521 1.00 89.38 81 ALA A CA 1
ATOM 623 C C . ALA A 1 81 ? -4.542 -0.211 6.293 1.00 89.38 81 ALA A C 1
ATOM 625 O O . ALA A 1 81 ? -3.591 0.502 5.988 1.00 89.38 81 ALA A O 1
ATOM 626 N N . GLU A 1 82 ? -4.924 -1.237 5.530 1.00 90.00 82 GLU A N 1
ATOM 627 C CA . GLU A 1 82 ? -4.249 -1.610 4.281 1.00 90.00 82 GLU A CA 1
ATOM 628 C C . GLU A 1 82 ? -4.235 -0.475 3.239 1.00 90.00 82 GLU A C 1
ATOM 630 O O . GLU A 1 82 ? -3.291 -0.365 2.462 1.00 90.00 82 GLU A O 1
ATOM 635 N N . TRP A 1 83 ? -5.236 0.416 3.239 1.00 92.25 83 TRP A N 1
ATOM 636 C CA . TRP A 1 83 ? -5.291 1.555 2.311 1.00 92.25 83 TRP A CA 1
ATOM 637 C C . TRP A 1 83 ? -4.235 2.617 2.616 1.00 92.25 83 TRP A C 1
ATOM 639 O O . TRP A 1 83 ? -3.961 3.470 1.775 1.00 92.25 83 TRP A O 1
ATOM 649 N N . GLN A 1 84 ? -3.626 2.561 3.801 1.00 91.56 84 GLN A N 1
ATOM 650 C CA . GLN A 1 84 ? -2.517 3.429 4.175 1.00 91.56 84 GLN A CA 1
ATOM 651 C C . GLN A 1 84 ? -1.171 2.884 3.686 1.00 91.56 84 GLN A C 1
ATOM 653 O O . GLN A 1 84 ? -0.172 3.582 3.796 1.00 91.56 84 GLN A O 1
ATOM 658 N N . ILE A 1 85 ? -1.091 1.667 3.141 1.00 91.88 85 ILE A N 1
ATOM 659 C CA . ILE A 1 85 ? 0.172 1.138 2.612 1.00 91.88 85 ILE A CA 1
ATOM 660 C C . ILE A 1 85 ? 0.560 1.931 1.355 1.00 91.88 85 ILE A C 1
ATOM 662 O O . ILE A 1 85 ? -0.197 1.990 0.387 1.00 91.88 85 ILE A O 1
ATOM 666 N N . ASP A 1 86 ? 1.744 2.552 1.356 1.00 91.75 86 ASP A N 1
ATOM 667 C CA . ASP A 1 86 ? 2.175 3.500 0.309 1.00 91.75 86 ASP A CA 1
ATOM 668 C C . ASP A 1 86 ? 2.172 2.866 -1.093 1.00 91.75 86 ASP A C 1
ATOM 670 O 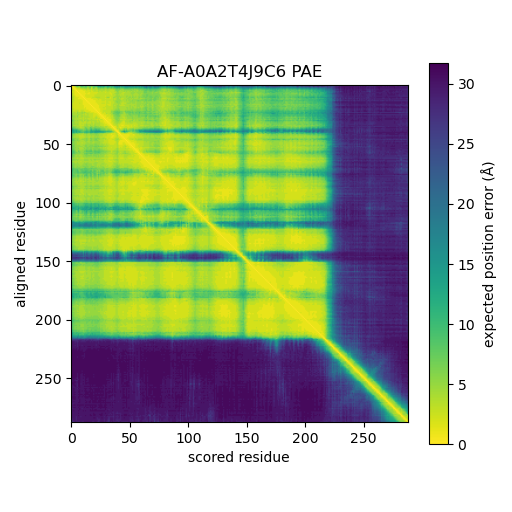O . ASP A 1 86 ? 1.682 3.458 -2.058 1.00 91.75 86 ASP A O 1
ATOM 674 N N . LEU A 1 87 ? 2.660 1.628 -1.189 1.00 92.12 87 LEU A N 1
ATOM 675 C CA . LEU A 1 87 ? 2.772 0.886 -2.447 1.00 92.12 87 LEU A CA 1
ATOM 676 C C . LEU A 1 87 ? 1.464 0.194 -2.865 1.00 92.12 87 LEU A C 1
ATOM 678 O O . LEU A 1 87 ? 1.322 -0.184 -4.030 1.00 92.12 87 LEU A O 1
ATOM 682 N N . LEU A 1 88 ? 0.481 0.070 -1.966 1.00 93.38 88 LEU A N 1
ATOM 683 C CA . LEU A 1 88 ? -0.821 -0.508 -2.292 1.00 93.38 88 LEU A CA 1
ATOM 684 C C . LEU A 1 88 ? -1.737 0.585 -2.849 1.00 93.38 88 LEU A C 1
ATOM 686 O O . LEU A 1 88 ? -2.450 1.272 -2.126 1.00 93.38 88 LEU A O 1
ATOM 690 N N . ASN A 1 89 ? -1.697 0.764 -4.168 1.00 93.88 89 ASN A N 1
ATOM 691 C CA . ASN A 1 89 ? -2.482 1.789 -4.864 1.00 93.88 89 ASN A CA 1
ATOM 692 C C . ASN A 1 89 ? -3.673 1.228 -5.651 1.00 93.88 89 ASN A C 1
ATOM 694 O O . ASN A 1 89 ? -4.452 2.010 -6.200 1.00 93.88 89 ASN A O 1
ATOM 698 N N . VAL A 1 90 ? -3.819 -0.097 -5.683 1.00 96.31 90 VAL A N 1
ATOM 699 C CA . VAL A 1 90 ? -4.895 -0.835 -6.351 1.00 96.31 90 VAL A CA 1
ATOM 700 C C . VAL A 1 90 ? -5.595 -1.709 -5.321 1.00 96.31 90 VAL A C 1
ATOM 702 O O . VAL A 1 90 ? -4.947 -2.326 -4.479 1.00 96.31 90 VAL A O 1
ATOM 705 N N . CYS A 1 91 ? -6.919 -1.787 -5.401 1.00 96.44 91 CYS A N 1
ATOM 706 C CA . CYS A 1 91 ? -7.706 -2.664 -4.556 1.00 96.44 91 CYS A CA 1
ATOM 707 C C . CYS A 1 91 ? -7.432 -4.138 -4.907 1.00 96.44 91 CYS A C 1
ATOM 709 O O . CYS A 1 91 ? -7.731 -4.551 -6.031 1.00 96.44 91 CYS A O 1
ATOM 711 N N . PRO A 1 92 ? -6.948 -4.962 -3.961 1.00 95.25 92 PRO A N 1
ATOM 712 C CA . PRO A 1 92 ? -6.673 -6.377 -4.212 1.00 95.25 92 PRO A CA 1
ATOM 713 C C . PRO A 1 92 ? -7.948 -7.198 -4.454 1.00 95.25 92 PRO A C 1
ATOM 715 O O . PRO A 1 92 ? -7.893 -8.220 -5.131 1.00 95.25 92 PRO A O 1
ATOM 718 N N . VAL A 1 93 ? -9.104 -6.734 -3.967 1.00 95.25 93 VAL A N 1
ATOM 719 C CA . VAL A 1 93 ? -10.405 -7.399 -4.154 1.00 95.25 93 VAL A CA 1
ATOM 720 C C . VAL A 1 93 ? -11.019 -7.069 -5.516 1.00 95.25 93 VAL A C 1
ATOM 722 O O . VAL A 1 93 ? -11.520 -7.949 -6.206 1.00 95.25 93 VAL A O 1
ATOM 725 N N . HIS A 1 94 ? -10.971 -5.796 -5.913 1.00 95.94 94 HIS A N 1
ATOM 726 C CA . HIS A 1 94 ? -11.767 -5.277 -7.028 1.00 95.94 94 HIS A CA 1
ATOM 727 C C . HIS A 1 94 ? -10.966 -4.889 -8.274 1.00 95.94 94 HIS A C 1
ATOM 729 O O . HIS A 1 94 ? -11.586 -4.568 -9.285 1.00 95.94 94 HIS A O 1
ATOM 735 N N . GLY A 1 95 ? -9.632 -4.847 -8.198 1.00 96.00 95 GLY A N 1
ATOM 736 C CA . GLY A 1 95 ? -8.772 -4.485 -9.329 1.00 96.00 95 GLY A CA 1
ATOM 737 C C . GLY A 1 95 ? -8.865 -3.022 -9.768 1.00 96.00 95 GLY A C 1
ATOM 738 O O . GLY A 1 95 ? -8.424 -2.689 -10.859 1.00 96.00 95 GLY A O 1
ATOM 739 N N . VAL A 1 96 ? -9.419 -2.134 -8.939 1.00 95.56 96 VAL A N 1
ATOM 740 C CA . VAL A 1 96 ? -9.540 -0.695 -9.237 1.00 95.56 96 VAL A CA 1
ATOM 741 C C . VAL A 1 96 ? -8.454 0.108 -8.539 1.00 95.56 96 VAL A C 1
ATOM 743 O O . VAL A 1 96 ? -8.041 -0.250 -7.435 1.00 95.56 96 VAL A O 1
ATOM 746 N N . LEU A 1 97 ? -8.013 1.213 -9.140 1.00 94.75 97 LEU A N 1
ATOM 747 C CA . LEU A 1 97 ? -7.174 2.186 -8.444 1.00 94.75 97 LEU A CA 1
ATOM 748 C C . LEU A 1 97 ? -7.918 2.678 -7.199 1.00 94.75 97 LEU A C 1
ATOM 750 O O . LEU A 1 97 ? -9.109 2.989 -7.271 1.00 94.75 97 LEU A O 1
ATOM 754 N N . PHE A 1 98 ? -7.231 2.781 -6.056 1.00 93.56 98 PHE A N 1
ATOM 755 C CA . PHE A 1 98 ? -7.837 3.506 -4.942 1.00 93.56 98 PHE A CA 1
ATOM 756 C C . PHE A 1 98 ? -8.085 4.953 -5.366 1.00 93.56 98 PHE A C 1
ATOM 758 O O . PHE A 1 98 ? -7.316 5.519 -6.140 1.00 93.56 98 PHE A O 1
ATOM 765 N N . GLN A 1 99 ? -9.115 5.582 -4.842 1.00 91.38 99 GLN A N 1
ATOM 766 C CA . GLN A 1 99 ? -9.301 7.013 -4.962 1.00 91.38 99 GLN A CA 1
ATOM 767 C C . GLN A 1 99 ? -8.581 7.694 -3.807 1.00 91.38 99 GLN A C 1
ATOM 769 O O . GLN A 1 99 ? -8.760 7.298 -2.659 1.00 91.38 99 GLN A O 1
ATOM 774 N N . ALA A 1 100 ? -7.754 8.691 -4.116 1.00 89.50 100 ALA A N 1
ATOM 775 C CA . ALA A 1 100 ? -7.155 9.553 -3.108 1.00 89.50 100 ALA A CA 1
ATOM 776 C C . ALA A 1 100 ? -8.115 10.711 -2.820 1.00 89.50 100 ALA A C 1
ATOM 778 O O . ALA A 1 100 ? -8.569 11.371 -3.754 1.00 89.50 100 ALA A O 1
ATOM 779 N N . LEU A 1 101 ? -8.415 10.953 -1.548 1.00 86.94 101 LEU A N 1
ATOM 780 C CA . LEU A 1 101 ? -9.257 12.067 -1.124 1.00 86.94 101 LEU A CA 1
ATOM 781 C C . LEU A 1 101 ? -8.425 13.350 -1.038 1.00 86.94 101 LEU A C 1
ATOM 783 O O . LEU A 1 101 ? -7.389 13.382 -0.363 1.00 86.94 101 LEU A O 1
ATOM 787 N N . THR A 1 102 ? -8.895 14.429 -1.664 1.00 83.19 102 THR A N 1
ATOM 788 C CA . THR A 1 102 ? -8.196 15.726 -1.701 1.00 83.19 102 THR A CA 1
ATOM 789 C C . THR A 1 102 ? -8.119 16.345 -0.322 1.00 83.19 102 THR A C 1
ATOM 791 O O . THR A 1 102 ? -9.163 16.505 0.306 1.00 83.19 102 THR A O 1
ATOM 794 N N . LEU A 1 103 ? -6.913 16.678 0.158 1.00 81.75 103 LEU A N 1
ATOM 795 C CA . LEU A 1 103 ? -6.710 17.270 1.486 1.00 81.75 103 LEU A CA 1
ATOM 796 C C . LEU A 1 103 ? -7.734 18.383 1.748 1.00 81.75 103 LEU A C 1
ATOM 798 O O . LEU A 1 103 ? -7.886 19.261 0.900 1.00 81.75 103 LEU A O 1
ATOM 802 N N . PRO A 1 104 ? -8.455 18.331 2.877 1.00 80.75 104 PRO A N 1
ATOM 803 C CA . PRO A 1 104 ? -9.539 19.255 3.098 1.00 80.75 104 PRO A CA 1
ATOM 804 C C . PRO A 1 104 ? -8.976 20.589 3.590 1.00 80.75 104 PRO A C 1
ATOM 806 O O . PRO A 1 104 ? -7.949 20.630 4.274 1.00 80.75 104 PRO A O 1
ATOM 809 N N . ASP A 1 105 ? -9.687 21.675 3.302 1.00 81.19 105 ASP A N 1
ATOM 810 C CA . ASP A 1 105 ? -9.379 22.961 3.913 1.00 81.19 105 ASP A CA 1
ATOM 811 C C . ASP A 1 105 ? -9.659 22.926 5.424 1.00 81.19 105 ASP A C 1
ATOM 813 O O . ASP A 1 105 ? -10.594 22.273 5.911 1.00 81.19 105 ASP A O 1
ATOM 817 N N . TYR A 1 106 ? -8.848 23.668 6.180 1.00 76.75 106 TYR A N 1
ATOM 818 C CA . TYR A 1 106 ? -9.095 23.913 7.599 1.00 76.75 106 TYR A CA 1
ATOM 819 C C . TYR A 1 106 ? -10.513 24.497 7.785 1.00 76.75 106 TYR A C 1
ATOM 821 O O . TYR A 1 106 ? -10.892 25.390 7.025 1.00 76.75 106 TYR A O 1
ATOM 829 N N . PRO A 1 107 ? -11.313 24.038 8.771 1.00 81.19 107 PRO A N 1
ATOM 830 C CA . PRO A 1 107 ? -10.936 23.273 9.967 1.00 81.19 107 PRO A CA 1
ATOM 831 C C . PRO A 1 107 ? -11.138 21.752 9.888 1.00 81.19 107 PRO A C 1
ATOM 833 O O . PRO A 1 107 ? -11.056 21.080 10.918 1.00 81.19 107 PRO A O 1
ATOM 836 N N . ARG A 1 108 ? -11.433 21.178 8.716 1.00 79.06 108 ARG A N 1
ATOM 837 C CA . ARG A 1 108 ? -11.723 19.738 8.631 1.00 79.06 108 ARG A CA 1
ATOM 838 C C . ARG A 1 108 ? -10.483 18.901 8.938 1.00 79.06 108 ARG A C 1
ATOM 840 O O . ARG A 1 108 ? -9.387 1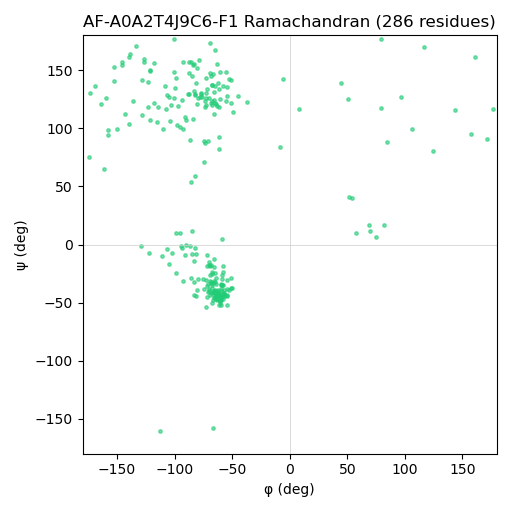9.178 8.457 1.00 79.06 108 ARG A O 1
ATOM 847 N N . CYS A 1 109 ? -10.669 17.842 9.726 1.00 80.75 109 CYS A N 1
ATOM 848 C CA . CYS A 1 109 ? -9.589 16.923 10.060 1.00 80.75 109 CYS A CA 1
ATOM 849 C C . CYS A 1 109 ? -9.195 16.100 8.819 1.00 80.75 109 CYS A C 1
ATOM 851 O O . CYS A 1 109 ? -10.051 15.413 8.257 1.00 80.75 109 CYS A O 1
ATOM 853 N N . PRO A 1 110 ? -7.909 16.071 8.417 1.00 81.38 110 PRO A N 1
ATOM 854 C CA . PRO A 1 110 ? -7.455 15.232 7.307 1.00 81.38 110 PRO A CA 1
ATOM 855 C C . PRO A 1 110 ? -7.731 13.737 7.508 1.00 81.38 110 PRO A C 1
ATOM 857 O O . PRO A 1 110 ? -7.841 13.014 6.522 1.00 81.38 110 PRO A O 1
ATOM 860 N N . HIS A 1 111 ? -7.873 13.294 8.761 1.00 80.88 111 HIS A N 1
ATOM 861 C CA . HIS A 1 111 ? -8.103 11.901 9.153 1.00 80.88 111 HIS A CA 1
ATOM 862 C C . HIS A 1 111 ? -9.588 11.549 9.341 1.00 80.88 111 HIS A C 1
ATOM 864 O O . HIS A 1 111 ? -9.894 10.401 9.658 1.00 80.88 111 HIS A O 1
ATOM 870 N N . ASP A 1 112 ? -10.510 12.504 9.171 1.00 83.62 112 ASP A N 1
ATOM 871 C CA . ASP A 1 112 ? -11.948 12.230 9.232 1.00 83.62 112 ASP A CA 1
ATOM 872 C C . ASP A 1 112 ? -12.387 11.492 7.964 1.00 83.62 112 ASP A C 1
ATOM 874 O O . ASP A 1 112 ? -12.763 12.095 6.962 1.00 83.62 112 ASP A O 1
ATOM 878 N N . PHE A 1 113 ? -12.279 10.165 7.993 1.00 84.44 113 PHE A N 1
ATOM 879 C CA . PHE A 1 113 ? -12.661 9.325 6.867 1.00 84.44 113 PHE A CA 1
ATOM 880 C C . PHE A 1 113 ? -14.151 9.487 6.543 1.00 84.44 113 PHE A C 1
ATOM 882 O O . PHE A 1 113 ? -14.494 9.806 5.409 1.00 84.44 113 PHE A O 1
ATOM 889 N N . ALA A 1 114 ? -15.030 9.332 7.539 1.00 81.50 114 ALA A N 1
ATOM 890 C CA . ALA A 1 114 ? -16.479 9.346 7.347 1.00 81.50 114 ALA A CA 1
ATOM 891 C C . ALA A 1 114 ? -16.983 10.687 6.791 1.00 81.50 114 ALA A C 1
ATOM 893 O O . ALA A 1 114 ? -17.766 10.696 5.842 1.00 81.50 114 ALA A O 1
ATOM 894 N N . GLY A 1 115 ? -16.493 11.814 7.315 1.00 79.75 115 GLY A N 1
ATOM 895 C CA . GLY A 1 115 ? -16.868 13.143 6.831 1.00 79.75 115 GLY A CA 1
ATOM 896 C C . GLY A 1 115 ? -16.354 13.470 5.426 1.00 79.75 115 GLY A C 1
ATOM 897 O O . GLY A 1 115 ? -16.877 14.380 4.780 1.00 79.75 115 GLY A O 1
ATOM 898 N N . ARG A 1 116 ? -15.355 12.729 4.929 1.00 80.94 116 ARG A N 1
ATOM 899 C CA . ARG A 1 116 ? -14.731 12.941 3.610 1.00 80.94 116 ARG A CA 1
ATOM 900 C C . ARG A 1 116 ? -15.193 11.953 2.537 1.00 80.94 116 ARG A C 1
ATOM 902 O O . ARG A 1 116 ? -14.906 12.147 1.362 1.00 80.94 116 ARG A O 1
ATOM 909 N N . MET A 1 117 ? -15.975 10.944 2.919 1.00 77.19 117 MET A N 1
ATOM 910 C CA . MET A 1 117 ? -16.579 9.964 2.008 1.00 77.19 117 MET A CA 1
ATOM 911 C C . MET A 1 117 ? -17.619 10.544 1.041 1.00 77.19 117 MET A C 1
ATOM 913 O O . MET A 1 117 ? -17.945 9.899 0.050 1.00 77.19 117 MET A O 1
ATOM 917 N N . ALA A 1 118 ? -18.169 11.726 1.333 1.00 66.38 118 ALA A N 1
ATOM 918 C CA . ALA A 1 118 ? -19.212 12.355 0.518 1.00 66.38 118 ALA A CA 1
ATOM 919 C C . ALA A 1 118 ? -18.699 12.900 -0.831 1.00 66.38 118 ALA A C 1
ATOM 921 O O . ALA A 1 118 ? -19.493 13.314 -1.675 1.00 66.38 118 ALA A O 1
ATOM 922 N N . GLU A 1 119 ? -17.381 12.917 -1.037 1.00 64.44 119 GLU A N 1
ATOM 923 C CA . GLU A 1 119 ? -16.752 13.338 -2.285 1.00 6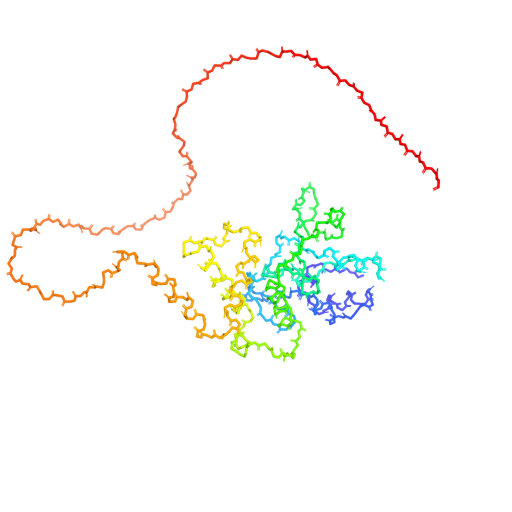4.44 119 GLU A CA 1
ATOM 924 C C . GLU A 1 119 ? -16.951 12.243 -3.350 1.00 64.44 119 GLU A C 1
ATOM 926 O O . GLU A 1 119 ? -16.619 11.078 -3.136 1.00 64.44 119 GLU A O 1
ATOM 931 N N . GLY A 1 120 ? -17.548 12.604 -4.493 1.00 63.78 120 GLY A N 1
ATOM 932 C CA . GLY A 1 120 ? -17.926 11.657 -5.547 1.00 63.78 120 GLY A CA 1
ATOM 933 C C . GLY A 1 120 ? -16.772 10.755 -5.995 1.00 63.78 120 GLY A C 1
ATOM 934 O O . GLY A 1 120 ? -15.623 11.192 -6.092 1.00 63.78 120 GLY A O 1
ATOM 935 N N . ALA A 1 121 ? -17.084 9.488 -6.276 1.00 72.19 121 ALA A N 1
ATOM 936 C CA . ALA A 1 121 ? -16.072 8.480 -6.545 1.00 72.19 121 ALA A CA 1
ATOM 937 C C . ALA A 1 121 ? -15.871 8.184 -8.033 1.00 72.19 121 ALA A C 1
ATOM 939 O O . ALA A 1 121 ? -16.819 7.831 -8.735 1.00 72.19 121 ALA A O 1
ATOM 940 N N . LEU A 1 122 ? -14.623 8.275 -8.504 1.00 78.44 122 LEU A N 1
ATOM 941 C CA . LEU A 1 122 ? -14.253 7.856 -9.856 1.00 78.44 122 LEU A CA 1
ATOM 942 C C . LEU A 1 122 ? -13.762 6.406 -9.841 1.00 78.44 122 LEU A C 1
ATOM 944 O O . LEU A 1 122 ? -12.813 6.059 -9.136 1.00 78.44 122 LEU A O 1
ATOM 948 N N . LEU A 1 123 ? -14.391 5.562 -10.657 1.00 85.75 123 LEU A N 1
ATOM 949 C CA . LEU A 1 123 ? -13.987 4.174 -10.836 1.00 85.75 123 LEU A CA 1
ATOM 950 C C . LEU A 1 123 ? -12.964 4.064 -11.973 1.00 85.75 123 LEU A C 1
ATOM 952 O O . LEU A 1 123 ? -13.329 4.145 -13.143 1.00 85.75 123 LEU A O 1
ATOM 956 N N . VAL A 1 124 ? -11.697 3.822 -11.636 1.00 90.31 124 VAL A N 1
ATOM 957 C CA . VAL A 1 124 ? -10.639 3.558 -12.626 1.00 90.31 124 VAL A CA 1
ATOM 958 C C . VAL A 1 124 ? -10.149 2.123 -12.467 1.00 90.31 124 VAL A C 1
ATOM 960 O O . VAL A 1 124 ? -9.645 1.751 -11.407 1.00 90.31 124 VAL A O 1
ATOM 963 N N . GLN A 1 125 ? -10.312 1.304 -13.507 1.00 92.62 125 GLN A N 1
ATOM 964 C CA . GLN A 1 125 ? -9.795 -0.066 -13.523 1.00 92.62 125 GLN A CA 1
ATOM 965 C C . GLN A 1 125 ? -8.273 -0.052 -13.651 1.00 92.62 125 GLN A C 1
ATOM 967 O O . GLN A 1 125 ? -7.719 0.662 -14.485 1.00 92.62 125 GLN A O 1
ATOM 972 N N . ALA A 1 126 ? -7.596 -0.850 -12.831 1.00 93.56 126 ALA A N 1
ATOM 973 C CA . ALA A 1 126 ? -6.166 -1.057 -12.955 1.00 93.56 126 ALA A CA 1
ATOM 974 C C . ALA A 1 126 ? -5.872 -2.150 -13.990 1.00 93.56 126 ALA A C 1
ATOM 976 O O . ALA A 1 126 ? -6.673 -3.058 -14.219 1.00 93.56 126 ALA A O 1
ATOM 977 N N . GLY A 1 127 ? -4.681 -2.097 -14.585 1.00 94.44 127 GLY A N 1
ATOM 978 C CA . GLY A 1 127 ? -4.216 -3.167 -15.463 1.00 94.44 127 GLY A CA 1
ATOM 979 C C . GLY A 1 127 ? -4.050 -4.505 -14.716 1.00 94.44 127 GLY A C 1
ATOM 980 O O . GLY A 1 127 ? -3.771 -4.509 -13.512 1.00 94.44 127 GLY A O 1
ATOM 981 N N . PRO A 1 128 ? -4.131 -5.657 -15.413 1.00 95.19 128 PRO A N 1
ATOM 982 C CA . PRO A 1 128 ? -4.043 -6.982 -14.788 1.00 95.19 128 PRO A CA 1
ATOM 983 C C . PRO A 1 128 ? -2.783 -7.200 -13.939 1.00 95.19 128 PRO A C 1
ATOM 985 O O . PRO A 1 128 ? -2.851 -7.804 -12.869 1.00 95.19 128 PRO A O 1
ATOM 988 N N . GLN A 1 129 ? -1.633 -6.680 -14.380 1.00 94.81 129 GLN A N 1
ATOM 989 C CA . GLN A 1 129 ? -0.372 -6.818 -13.641 1.00 94.81 129 GLN A CA 1
ATOM 990 C C . GLN A 1 129 ? -0.334 -5.954 -12.377 1.00 94.81 129 GLN A C 1
ATOM 992 O O . GLN A 1 129 ? 0.163 -6.400 -11.345 1.00 94.81 129 GLN A O 1
ATOM 997 N N . ALA A 1 130 ? -0.925 -4.758 -12.414 1.00 96.81 130 ALA A N 1
ATOM 998 C CA . ALA A 1 130 ? -1.060 -3.913 -11.232 1.00 96.81 130 ALA A CA 1
ATOM 999 C C . ALA A 1 130 ? -1.964 -4.574 -10.181 1.00 96.81 130 ALA A C 1
ATOM 1001 O O . ALA A 1 130 ? -1.653 -4.564 -8.989 1.00 96.81 130 ALA A O 1
ATOM 1002 N N . TRP A 1 131 ? -3.053 -5.211 -10.624 1.00 96.81 131 TRP A N 1
ATOM 1003 C CA . TRP A 1 131 ? -3.925 -5.970 -9.731 1.00 96.81 131 TRP A CA 1
ATOM 1004 C C . TRP A 1 131 ? -3.222 -7.203 -9.146 1.00 96.81 131 TRP A C 1
ATOM 1006 O O . TRP A 1 131 ? -3.333 -7.452 -7.947 1.00 96.81 131 TRP A O 1
ATOM 1016 N N . ARG A 1 132 ? -2.436 -7.935 -9.947 1.00 95.44 132 ARG A N 1
ATOM 1017 C CA . ARG A 1 132 ? -1.605 -9.050 -9.460 1.00 95.44 132 ARG A CA 1
ATOM 1018 C C . ARG A 1 132 ? -0.602 -8.615 -8.395 1.00 95.44 132 ARG A C 1
ATOM 1020 O O . ARG A 1 132 ? -0.518 -9.278 -7.367 1.00 95.44 132 ARG A O 1
ATOM 1027 N N . PHE A 1 133 ? 0.093 -7.495 -8.595 1.00 95.88 133 PHE A N 1
ATOM 1028 C CA . PHE A 1 133 ? 0.994 -6.944 -7.581 1.00 95.88 133 PHE A CA 1
ATOM 1029 C C . PHE A 1 133 ? 0.253 -6.580 -6.288 1.00 95.88 133 PHE A C 1
ATOM 1031 O O . PHE A 1 133 ? 0.690 -6.936 -5.196 1.00 95.88 133 PHE A O 1
ATOM 1038 N N . ALA A 1 134 ? -0.904 -5.920 -6.395 1.00 95.81 134 ALA A N 1
ATOM 1039 C CA . ALA A 1 134 ? -1.709 -5.572 -5.227 1.00 95.81 134 ALA A CA 1
ATOM 1040 C C . ALA A 1 134 ? -2.219 -6.802 -4.469 1.00 95.81 134 ALA A C 1
ATOM 1042 O O . ALA A 1 134 ? -2.198 -6.811 -3.240 1.00 95.81 134 ALA A O 1
ATOM 1043 N N . ARG A 1 135 ? -2.638 -7.853 -5.186 1.00 94.44 135 ARG A N 1
ATOM 1044 C CA . ARG A 1 135 ? -3.004 -9.140 -4.584 1.00 94.44 135 ARG A CA 1
ATOM 1045 C C . ARG A 1 135 ? -1.819 -9.791 -3.893 1.00 94.44 135 ARG A C 1
ATOM 1047 O O . ARG A 1 135 ? -1.964 -10.169 -2.744 1.00 94.44 135 ARG A O 1
ATOM 1054 N N . TYR A 1 136 ? -0.655 -9.832 -4.539 1.00 93.25 136 TYR A N 1
ATOM 1055 C CA . TYR A 1 136 ? 0.575 -10.327 -3.927 1.00 93.25 136 TYR A CA 1
ATOM 1056 C C . TYR A 1 136 ? 0.878 -9.597 -2.610 1.00 93.25 136 TYR A C 1
ATOM 1058 O O . TYR A 1 136 ? 1.012 -10.245 -1.577 1.00 93.25 136 TYR A O 1
ATOM 1066 N N . LEU A 1 137 ? 0.898 -8.257 -2.598 1.00 92.75 137 LEU A N 1
ATOM 1067 C CA . LEU A 1 137 ? 1.126 -7.498 -1.362 1.00 92.75 137 LEU A CA 1
ATOM 1068 C C . LEU A 1 137 ? 0.051 -7.764 -0.306 1.00 92.75 137 LEU A C 1
ATOM 1070 O O . LEU A 1 137 ? 0.376 -7.951 0.862 1.00 92.75 137 LEU A O 1
ATOM 1074 N N . SER A 1 138 ? -1.220 -7.782 -0.703 1.00 92.38 138 SER A N 1
ATOM 1075 C CA . SER A 1 138 ? -2.336 -8.024 0.211 1.00 92.38 138 SER A CA 1
ATOM 1076 C C . SER A 1 138 ? -2.280 -9.424 0.816 1.00 92.38 138 SER A C 1
ATOM 1078 O O . SER A 1 138 ? -2.388 -9.555 2.030 1.00 92.38 138 SER A O 1
ATOM 1080 N N . ASP A 1 139 ? -2.019 -10.453 0.014 1.00 90.25 139 ASP A N 1
ATOM 1081 C CA . ASP A 1 139 ? -1.873 -11.829 0.481 1.00 90.25 139 ASP A CA 1
ATOM 1082 C C . ASP A 1 139 ? -0.653 -11.951 1.405 1.00 90.25 139 ASP A C 1
ATOM 1084 O O . ASP A 1 139 ? -0.772 -12.513 2.493 1.00 90.25 139 ASP A O 1
ATOM 1088 N N . ARG A 1 140 ? 0.485 -11.328 1.057 1.00 88.38 140 ARG A N 1
ATOM 1089 C CA . ARG A 1 140 ? 1.664 -11.281 1.935 1.00 88.38 140 ARG A CA 1
ATOM 1090 C C . ARG A 1 140 ? 1.427 -10.517 3.236 1.00 88.38 140 ARG A C 1
ATOM 1092 O O . ARG A 1 140 ? 2.096 -10.822 4.212 1.00 88.38 140 ARG A O 1
ATOM 1099 N N . LEU A 1 141 ? 0.533 -9.530 3.280 1.00 87.69 141 LEU A N 1
ATOM 1100 C CA . LEU A 1 141 ? 0.216 -8.790 4.508 1.00 87.69 141 LEU A CA 1
ATOM 1101 C C . LEU A 1 141 ? -0.816 -9.518 5.372 1.00 87.69 141 LEU A C 1
ATOM 1103 O O . LEU A 1 141 ? -0.657 -9.572 6.589 1.00 87.69 141 LEU A O 1
ATOM 1107 N N . LEU A 1 142 ? -1.867 -10.056 4.750 1.00 82.19 142 LEU A N 1
ATOM 1108 C CA . LEU A 1 142 ? -3.076 -10.518 5.433 1.00 82.19 142 LEU A CA 1
ATOM 1109 C C . LEU A 1 142 ? -3.109 -12.028 5.679 1.00 82.19 142 LEU A C 1
ATOM 1111 O O . LEU A 1 142 ? -3.815 -12.463 6.587 1.00 82.19 142 LEU A O 1
ATOM 1115 N N . ARG A 1 143 ? -2.388 -12.839 4.893 1.00 74.31 143 ARG A N 1
ATOM 1116 C CA . ARG A 1 143 ? -2.432 -14.303 5.005 1.00 74.31 143 ARG A CA 1
ATOM 1117 C C . ARG A 1 143 ? -1.162 -14.838 5.682 1.00 74.31 143 ARG A C 1
ATOM 1119 O O . ARG A 1 143 ? -0.057 -14.534 5.230 1.00 74.31 143 ARG A O 1
ATOM 1126 N N . PRO A 1 144 ? -1.291 -15.646 6.751 1.00 58.03 144 PRO A N 1
ATOM 1127 C CA . PRO A 1 144 ? -0.155 -16.327 7.382 1.00 58.03 144 PRO A CA 1
ATOM 1128 C C . PRO A 1 144 ? 0.449 -17.440 6.512 1.00 58.03 144 PRO A C 1
ATOM 1130 O O . PRO A 1 144 ? 1.625 -17.760 6.648 1.00 58.03 144 PRO A O 1
ATOM 1133 N N . SER A 1 145 ? -0.351 -18.030 5.618 1.00 52.56 145 SER A N 1
ATOM 1134 C CA . SER A 1 145 ? 0.022 -19.188 4.802 1.00 52.56 145 SER A CA 1
ATOM 1135 C C . SER A 1 145 ? 0.043 -18.786 3.330 1.00 52.56 145 SER A C 1
ATOM 1137 O O . SER A 1 145 ? -1.003 -18.568 2.717 1.00 52.56 145 SER A O 1
ATOM 1139 N N . HIS A 1 146 ? 1.244 -18.632 2.782 1.00 55.47 146 HIS A N 1
ATOM 1140 C CA . HIS A 1 146 ? 1.451 -18.311 1.375 1.00 55.47 146 HIS A CA 1
ATOM 1141 C C . HIS A 1 146 ? 0.960 -19.474 0.498 1.00 55.47 146 HIS A C 1
ATOM 1143 O O . HIS A 1 146 ? 1.430 -20.601 0.636 1.00 55.47 146 HIS A O 1
ATOM 1149 N N . GLY A 1 147 ? 0.009 -19.202 -0.396 1.00 45.59 147 GLY A N 1
ATOM 1150 C CA . GLY A 1 147 ? -0.206 -20.027 -1.583 1.00 45.59 147 GLY A CA 1
ATOM 1151 C C . GLY A 1 147 ? 0.780 -19.575 -2.655 1.00 45.59 147 GLY A C 1
ATOM 1152 O O . GLY A 1 147 ? 0.918 -18.372 -2.835 1.00 45.59 147 GLY A O 1
ATOM 1153 N N . GLU A 1 148 ? 1.469 -20.527 -3.291 1.00 47.62 148 GLU A N 1
ATOM 1154 C CA . GLU A 1 148 ? 2.453 -20.382 -4.383 1.00 47.62 148 GLU A CA 1
ATOM 1155 C C . GLU A 1 148 ? 2.575 -18.974 -4.993 1.00 47.62 148 GLU A C 1
ATOM 1157 O O . GLU A 1 148 ? 2.008 -18.652 -6.037 1.00 47.62 148 GLU A O 1
ATOM 1162 N N . THR A 1 149 ? 3.378 -18.132 -4.354 1.00 57.75 149 THR A N 1
ATOM 1163 C CA . THR A 1 149 ? 3.970 -16.945 -4.968 1.00 57.75 149 THR A CA 1
ATOM 1164 C C . THR A 1 149 ? 5.483 -17.105 -4.942 1.00 57.75 149 THR A C 1
ATOM 1166 O O . THR A 1 149 ? 6.018 -17.968 -4.251 1.00 57.75 149 THR A O 1
ATOM 1169 N N . SER A 1 150 ? 6.172 -16.408 -5.846 1.00 59.91 150 SER A N 1
ATOM 1170 C CA . SER A 1 150 ? 7.546 -16.721 -6.239 1.00 59.91 150 SER A CA 1
ATOM 1171 C C . SER A 1 150 ? 8.476 -16.907 -5.031 1.00 59.91 150 SER A C 1
ATOM 1173 O O . SER A 1 150 ? 8.786 -15.956 -4.314 1.00 59.91 150 SER A O 1
ATOM 1175 N N . ALA A 1 151 ? 8.966 -18.142 -4.846 1.00 75.62 151 ALA A N 1
ATOM 1176 C CA . ALA A 1 151 ? 9.708 -18.569 -3.654 1.00 75.62 151 ALA A CA 1
ATOM 1177 C C . ALA A 1 151 ? 10.875 -17.636 -3.281 1.00 75.62 151 ALA A C 1
ATOM 1179 O O . ALA A 1 151 ? 11.224 -17.500 -2.111 1.00 75.62 151 ALA A O 1
ATOM 1180 N N . TRP A 1 152 ? 11.465 -16.961 -4.270 1.00 90.75 152 TRP A N 1
ATOM 1181 C CA . TRP A 1 152 ? 12.560 -16.026 -4.046 1.00 90.75 152 TRP A CA 1
ATOM 1182 C C . TRP A 1 152 ? 12.106 -14.636 -3.554 1.00 90.75 152 TRP A C 1
ATOM 1184 O O . TRP A 1 152 ? 12.766 -14.075 -2.684 1.00 90.75 152 TRP A O 1
ATOM 1194 N N . LEU A 1 153 ? 10.992 -14.072 -4.052 1.00 91.00 153 LEU A N 1
ATOM 1195 C CA . LEU A 1 153 ? 10.467 -12.799 -3.531 1.00 91.00 153 LEU A CA 1
ATOM 1196 C C . LEU A 1 153 ? 9.876 -12.982 -2.137 1.00 91.00 153 LEU A C 1
ATOM 1198 O O . LEU A 1 153 ? 9.993 -12.090 -1.295 1.00 91.00 153 LEU A O 1
ATOM 1202 N N . ASP A 1 154 ? 9.275 -14.143 -1.889 1.00 89.12 154 ASP A N 1
ATOM 1203 C CA . ASP A 1 154 ? 8.714 -14.491 -0.587 1.00 89.12 154 ASP A CA 1
ATOM 1204 C C . ASP A 1 154 ? 9.802 -14.674 0.483 1.00 89.12 154 ASP A C 1
ATOM 1206 O O . ASP A 1 154 ? 9.551 -14.391 1.656 1.00 89.12 154 ASP A O 1
ATOM 1210 N N . ALA A 1 155 ? 11.034 -15.016 0.083 1.00 89.50 155 ALA A N 1
ATOM 1211 C CA . ALA A 1 155 ? 12.200 -15.050 0.969 1.00 89.50 155 ALA A CA 1
ATOM 1212 C C . ALA A 1 155 ? 12.679 -13.654 1.419 1.00 89.50 155 ALA A C 1
ATOM 1214 O O . ALA A 1 155 ? 13.412 -13.540 2.402 1.00 89.50 155 ALA A O 1
ATOM 1215 N N . LEU A 1 156 ? 12.275 -12.584 0.726 1.00 91.44 156 LEU A N 1
ATOM 1216 C CA . LEU A 1 156 ? 12.581 -11.210 1.121 1.00 91.44 156 LEU A CA 1
ATOM 1217 C C . LEU A 1 156 ? 11.511 -10.674 2.086 1.00 91.44 156 LEU A C 1
ATOM 1219 O O . LEU A 1 156 ? 10.325 -10.993 1.922 1.00 91.44 156 LEU A O 1
ATOM 1223 N N . PRO A 1 157 ? 11.874 -9.790 3.038 1.00 90.62 157 PRO A N 1
ATOM 1224 C CA . PRO A 1 157 ? 10.900 -8.979 3.763 1.00 90.62 157 PRO A CA 1
ATOM 1225 C C . PRO A 1 157 ? 9.960 -8.257 2.789 1.00 90.62 157 PRO A C 1
ATOM 1227 O O . PRO A 1 157 ? 10.377 -7.829 1.710 1.00 90.62 157 PRO A O 1
ATOM 1230 N N . ILE A 1 158 ? 8.677 -8.150 3.136 1.00 91.25 158 ILE A N 1
ATOM 1231 C CA . ILE A 1 158 ? 7.654 -7.652 2.205 1.00 91.25 158 ILE A CA 1
ATOM 1232 C C . ILE A 1 158 ? 7.944 -6.227 1.720 1.00 91.25 158 ILE A C 1
ATOM 1234 O O . ILE A 1 158 ? 7.742 -5.919 0.547 1.00 91.25 158 ILE A O 1
ATOM 1238 N N . ASP A 1 159 ? 8.452 -5.370 2.599 1.00 91.56 159 ASP A N 1
ATOM 1239 C CA . ASP A 1 159 ? 8.828 -3.998 2.286 1.00 91.56 159 ASP A CA 1
ATOM 1240 C C . ASP A 1 159 ? 9.990 -3.943 1.287 1.00 91.56 159 ASP A C 1
ATOM 1242 O O . ASP A 1 159 ? 9.949 -3.157 0.336 1.00 91.56 159 ASP A O 1
ATOM 1246 N N . VAL A 1 160 ? 10.969 -4.838 1.443 1.00 93.75 160 VAL A N 1
ATOM 1247 C CA . VAL A 1 160 ? 12.092 -5.007 0.514 1.00 93.75 160 VAL A CA 1
ATOM 1248 C C . VAL A 1 160 ? 11.602 -5.524 -0.835 1.00 93.75 160 VAL A C 1
ATOM 1250 O O . VAL A 1 160 ? 11.941 -4.943 -1.864 1.00 93.75 160 VAL A O 1
ATOM 1253 N N . ALA A 1 161 ? 10.766 -6.567 -0.853 1.00 94.31 161 ALA A N 1
ATOM 1254 C CA . ALA A 1 161 ? 10.218 -7.129 -2.087 1.00 94.31 161 ALA A CA 1
ATOM 1255 C C . ALA A 1 161 ? 9.393 -6.092 -2.867 1.00 94.31 161 ALA A C 1
ATOM 1257 O O . ALA A 1 161 ? 9.553 -5.937 -4.078 1.00 94.31 161 ALA A O 1
ATOM 1258 N N . ALA A 1 162 ? 8.537 -5.343 -2.170 1.00 94.25 162 ALA A N 1
ATOM 1259 C CA . ALA A 1 162 ? 7.707 -4.310 -2.771 1.00 94.25 162 ALA A CA 1
ATOM 1260 C C . ALA A 1 162 ? 8.553 -3.149 -3.319 1.00 94.25 162 ALA A C 1
ATOM 1262 O O . ALA A 1 162 ? 8.334 -2.710 -4.447 1.00 94.25 162 ALA A O 1
ATOM 1263 N N . ARG A 1 163 ? 9.555 -2.679 -2.559 1.00 94.62 163 ARG A N 1
ATOM 1264 C CA . ARG A 1 163 ? 10.451 -1.603 -3.009 1.00 94.62 163 ARG A CA 1
ATOM 1265 C C . ARG A 1 163 ? 11.342 -2.040 -4.169 1.00 94.62 163 ARG A C 1
ATOM 1267 O O . ARG A 1 163 ? 11.616 -1.232 -5.050 1.00 94.62 163 ARG A O 1
ATOM 1274 N N . LEU A 1 164 ? 11.772 -3.300 -4.188 1.00 95.75 164 LEU A N 1
ATOM 1275 C CA . LEU A 1 164 ? 12.511 -3.875 -5.308 1.00 95.75 164 LEU A CA 1
ATOM 1276 C C . LEU A 1 164 ? 11.675 -3.828 -6.590 1.00 95.75 164 LEU A C 1
ATOM 1278 O O . LEU A 1 164 ? 12.165 -3.347 -7.609 1.00 95.75 164 LEU A O 1
ATOM 1282 N N . CYS A 1 165 ? 10.408 -4.251 -6.517 1.00 96.25 165 CYS A N 1
ATOM 1283 C CA . CYS A 1 165 ? 9.481 -4.169 -7.644 1.00 96.25 165 CYS A CA 1
ATOM 1284 C C . CYS A 1 165 ? 9.288 -2.716 -8.104 1.00 96.25 165 CYS A C 1
ATOM 1286 O O . CYS A 1 165 ? 9.376 -2.438 -9.295 1.00 96.25 165 CYS A O 1
ATOM 1288 N N . GLU A 1 166 ? 9.083 -1.770 -7.184 1.00 95.50 166 GLU A N 1
ATOM 1289 C CA . GLU A 1 166 ? 8.931 -0.359 -7.557 1.00 95.50 166 GLU A CA 1
ATOM 1290 C C . GLU A 1 166 ? 10.187 0.179 -8.259 1.00 95.50 166 GLU A C 1
ATOM 1292 O O . GLU A 1 166 ? 10.095 0.729 -9.354 1.00 95.50 166 GLU A O 1
ATOM 1297 N N . ASN A 1 167 ? 11.367 -0.021 -7.669 1.00 95.12 167 ASN A N 1
ATOM 1298 C CA . ASN A 1 167 ? 12.628 0.491 -8.203 1.00 95.12 167 ASN A CA 1
ATOM 1299 C C . ASN A 1 167 ? 12.966 -0.118 -9.566 1.00 95.12 167 ASN A C 1
ATOM 1301 O O . ASN A 1 167 ? 13.364 0.612 -10.474 1.00 95.12 167 ASN A O 1
ATOM 1305 N N . ALA A 1 168 ? 12.785 -1.434 -9.720 1.00 96.31 168 ALA A N 1
ATOM 1306 C CA . ALA A 1 168 ? 12.997 -2.108 -10.994 1.00 96.31 168 ALA A CA 1
ATOM 1307 C C . ALA A 1 168 ? 12.071 -1.523 -12.065 1.00 96.31 168 ALA A C 1
ATOM 1309 O O . ALA A 1 168 ? 12.528 -1.141 -13.138 1.00 96.31 168 ALA A O 1
ATOM 1310 N N . GLY A 1 169 ? 10.783 -1.366 -11.755 1.00 96.88 169 GLY A N 1
ATOM 1311 C CA . GLY A 1 169 ? 9.817 -0.782 -12.678 1.00 96.88 169 GLY A CA 1
ATOM 1312 C C . GLY A 1 169 ? 10.106 0.670 -13.045 1.00 96.88 169 GLY A C 1
ATOM 1313 O O . GLY A 1 169 ? 10.008 1.034 -14.214 1.00 96.88 169 GLY A O 1
ATOM 1314 N N . ILE A 1 170 ? 10.505 1.496 -12.074 1.00 96.00 170 ILE A N 1
ATOM 1315 C CA . ILE A 1 170 ? 10.897 2.889 -12.325 1.00 96.00 170 ILE A CA 1
ATOM 1316 C C . ILE A 1 170 ? 12.082 2.938 -13.276 1.00 96.00 170 ILE A C 1
ATOM 1318 O O . ILE A 1 170 ? 12.059 3.696 -14.243 1.00 96.00 170 ILE A O 1
ATOM 1322 N N . LEU A 1 171 ? 13.096 2.111 -13.022 1.00 95.31 171 LEU A N 1
ATOM 1323 C CA . LEU A 1 171 ? 14.269 2.039 -13.874 1.00 95.31 171 LEU A CA 1
ATOM 1324 C C . LEU A 1 171 ? 13.889 1.624 -15.307 1.00 95.31 171 LEU A C 1
ATOM 1326 O O . LEU A 1 171 ? 14.366 2.250 -16.250 1.00 95.31 171 LEU A O 1
ATOM 1330 N N . MET A 1 172 ? 13.000 0.637 -15.470 1.00 95.00 172 MET A N 1
ATOM 1331 C CA . MET A 1 172 ? 12.549 0.175 -16.792 1.00 95.00 172 MET A CA 1
ATOM 1332 C C . MET A 1 172 ? 11.725 1.215 -17.558 1.00 95.00 172 MET A C 1
ATOM 1334 O O . MET A 1 172 ? 11.882 1.342 -18.768 1.00 95.00 172 MET A O 1
ATOM 1338 N N . LEU A 1 173 ? 10.824 1.935 -16.884 1.00 95.00 173 LEU A N 1
ATOM 1339 C CA . LEU A 1 173 ? 9.869 2.829 -17.552 1.00 95.00 173 LEU A CA 1
ATOM 1340 C C . LEU A 1 173 ? 10.365 4.272 -17.679 1.00 95.00 173 LEU A C 1
ATOM 1342 O O . LEU A 1 173 ? 9.993 4.974 -18.616 1.00 95.00 173 LEU A O 1
ATOM 1346 N N . HIS A 1 174 ? 11.167 4.733 -16.721 1.00 93.25 174 HIS A N 1
ATOM 1347 C CA . HIS A 1 174 ? 11.554 6.140 -16.591 1.00 93.25 174 HIS A CA 1
ATOM 1348 C C . HIS A 1 174 ? 13.075 6.351 -16.632 1.00 93.25 174 HIS A C 1
ATOM 1350 O O . HIS A 1 174 ? 13.536 7.492 -16.692 1.00 93.25 174 HIS A O 1
ATOM 1356 N N . GLY A 1 175 ? 13.859 5.270 -16.633 1.00 91.00 175 GLY A N 1
ATOM 1357 C CA . GLY A 1 175 ? 15.312 5.314 -16.733 1.00 91.00 175 GLY A CA 1
ATOM 1358 C C . GLY A 1 175 ? 16.031 5.660 -15.420 1.00 91.00 175 GLY A C 1
ATOM 1359 O O . GLY A 1 175 ? 15.412 5.945 -14.393 1.00 91.00 175 GLY A O 1
ATOM 1360 N N . PRO A 1 176 ? 17.377 5.655 -15.432 1.00 88.44 176 PRO A N 1
ATOM 1361 C CA . PRO A 1 176 ? 18.200 5.743 -14.220 1.00 88.44 176 PRO A CA 1
ATOM 1362 C C . PRO A 1 176 ? 18.206 7.126 -13.555 1.00 88.44 176 PRO A C 1
ATOM 1364 O O . PRO A 1 176 ? 18.569 7.244 -12.388 1.00 88.44 176 PRO A O 1
ATOM 1367 N N . ALA A 1 177 ? 17.821 8.179 -14.280 1.00 86.38 177 ALA A N 1
ATOM 1368 C CA . ALA A 1 177 ? 17.751 9.544 -13.755 1.00 86.38 177 ALA A CA 1
ATOM 1369 C C . ALA A 1 177 ? 16.381 9.889 -13.139 1.00 86.38 177 ALA A C 1
ATOM 1371 O O . ALA A 1 177 ? 16.182 11.013 -12.671 1.00 86.38 177 ALA A O 1
ATOM 1372 N N . ALA A 1 178 ? 15.428 8.951 -13.157 1.00 89.75 178 ALA A N 1
ATOM 1373 C CA . ALA A 1 178 ? 14.085 9.177 -12.654 1.00 89.75 178 ALA A CA 1
ATOM 1374 C C . ALA A 1 178 ? 14.085 9.439 -11.143 1.00 89.75 178 ALA A C 1
ATOM 1376 O O . ALA A 1 178 ? 14.731 8.746 -10.357 1.00 89.75 178 ALA A O 1
ATOM 1377 N N . GLN A 1 179 ? 13.310 10.437 -10.724 1.00 83.19 179 GLN A N 1
ATOM 1378 C CA . GLN A 1 179 ? 13.110 10.745 -9.313 1.00 83.19 179 GLN A CA 1
ATOM 1379 C C . GLN A 1 179 ? 11.740 10.242 -8.873 1.00 83.19 179 GLN A C 1
ATOM 1381 O O . GLN A 1 179 ? 10.724 10.728 -9.361 1.00 83.19 179 GLN A O 1
ATOM 1386 N N . LEU A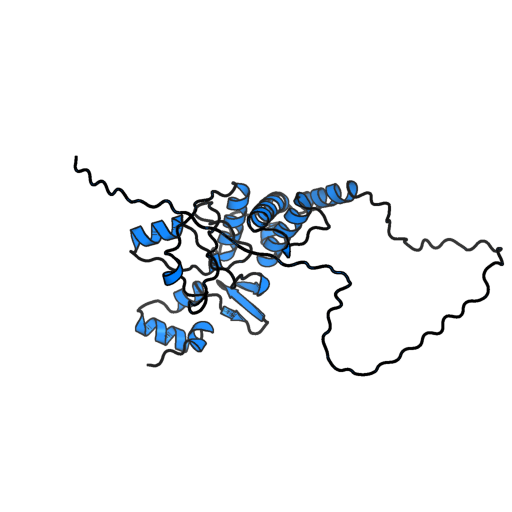 1 180 ? 11.703 9.340 -7.888 1.00 81.12 180 LEU A N 1
ATOM 1387 C CA . LEU A 1 180 ? 10.459 8.770 -7.349 1.00 81.12 180 LEU A CA 1
ATOM 1388 C C . LEU A 1 180 ? 9.428 9.845 -6.956 1.00 81.12 180 LEU A C 1
ATOM 1390 O O . LEU A 1 180 ? 8.237 9.678 -7.186 1.00 81.12 180 LEU A O 1
ATOM 1394 N N . LYS A 1 181 ? 9.886 10.973 -6.398 1.00 83.00 181 LYS A N 1
ATOM 1395 C CA . LYS A 1 181 ? 9.021 12.086 -5.966 1.00 83.00 181 LYS A CA 1
ATOM 1396 C C . LYS A 1 181 ? 8.362 12.852 -7.117 1.00 83.00 181 LYS A C 1
ATOM 1398 O O . LYS A 1 181 ? 7.420 13.592 -6.866 1.00 83.00 181 LYS A O 1
ATOM 1403 N N . ALA A 1 182 ? 8.888 12.728 -8.332 1.00 85.62 182 ALA A N 1
ATOM 1404 C CA . ALA A 1 182 ? 8.352 13.385 -9.520 1.00 85.62 182 ALA A CA 1
ATOM 1405 C C . ALA A 1 182 ? 7.318 12.516 -10.252 1.00 85.62 182 ALA A C 1
ATOM 1407 O O . ALA A 1 182 ? 6.667 13.002 -11.172 1.00 85.62 182 ALA A O 1
ATOM 1408 N N . LEU A 1 183 ? 7.172 11.245 -9.860 1.00 89.00 183 LEU A N 1
ATOM 1409 C CA . LEU A 1 183 ? 6.194 10.343 -10.451 1.00 89.00 183 LEU A CA 1
ATOM 1410 C C . LEU A 1 183 ? 4.828 10.575 -9.819 1.00 89.00 183 LEU A C 1
ATOM 1412 O O . LEU A 1 183 ? 4.678 10.548 -8.593 1.00 89.00 183 LEU A O 1
ATOM 1416 N N . ASP A 1 184 ? 3.824 10.761 -10.668 1.00 90.50 184 ASP A N 1
ATOM 1417 C CA . ASP A 1 184 ? 2.444 10.728 -10.220 1.00 90.50 184 ASP A CA 1
ATOM 1418 C C . ASP A 1 184 ? 2.030 9.304 -9.811 1.00 90.50 184 ASP A C 1
ATOM 1420 O O . ASP A 1 184 ? 2.757 8.313 -9.948 1.00 90.50 184 ASP A O 1
ATOM 1424 N N . ARG A 1 185 ? 0.828 9.200 -9.255 1.00 87.88 185 ARG A N 1
ATOM 1425 C CA . ARG A 1 185 ? 0.328 7.945 -8.709 1.00 87.88 185 ARG A CA 1
ATOM 1426 C C . ARG A 1 185 ? 0.082 6.880 -9.776 1.00 87.88 185 ARG A C 1
ATOM 1428 O O . ARG A 1 185 ? 0.260 5.699 -9.485 1.00 87.88 185 ARG A O 1
ATOM 1435 N N . GLU A 1 186 ? -0.323 7.274 -10.977 1.00 90.31 186 GLU A N 1
ATOM 1436 C CA . GLU A 1 186 ? -0.574 6.336 -12.067 1.00 90.31 186 GLU A CA 1
ATOM 1437 C C . GLU A 1 186 ? 0.746 5.765 -12.592 1.00 90.31 186 GLU A C 1
ATOM 1439 O O . GLU A 1 186 ? 0.893 4.545 -12.677 1.00 90.31 186 GLU A O 1
ATOM 1444 N N . ALA A 1 187 ? 1.754 6.615 -12.798 1.00 93.25 187 ALA A N 1
ATOM 1445 C CA . ALA A 1 187 ? 3.114 6.212 -13.136 1.00 93.25 187 ALA A CA 1
ATOM 1446 C C . ALA A 1 187 ? 3.702 5.264 -12.079 1.00 93.25 187 ALA A C 1
ATOM 1448 O O . ALA A 1 187 ? 4.260 4.221 -12.421 1.00 93.25 187 ALA A O 1
ATOM 1449 N N . ARG A 1 188 ? 3.500 5.549 -10.783 1.00 93.50 188 ARG A N 1
ATOM 1450 C CA . ARG A 1 188 ? 3.911 4.637 -9.699 1.00 93.50 188 ARG A CA 1
ATOM 1451 C C . ARG A 1 188 ? 3.196 3.286 -9.765 1.00 93.50 188 ARG A C 1
ATOM 1453 O O . ARG A 1 188 ? 3.821 2.259 -9.502 1.00 93.50 188 ARG A O 1
ATOM 1460 N N . VAL A 1 189 ? 1.907 3.246 -10.107 1.00 95.56 189 VAL A N 1
ATOM 1461 C CA . VAL A 1 189 ? 1.169 1.981 -10.291 1.00 95.56 189 VAL A CA 1
ATOM 1462 C C . VAL A 1 189 ? 1.743 1.181 -11.461 1.00 95.56 189 VAL A C 1
ATOM 1464 O O . VAL A 1 189 ? 1.972 -0.020 -11.311 1.00 95.56 189 VAL A O 1
ATOM 1467 N N . GLN A 1 190 ? 2.024 1.832 -12.592 1.00 96.00 190 GLN A N 1
ATOM 1468 C CA . GLN A 1 190 ? 2.606 1.173 -13.766 1.00 96.00 190 GLN A CA 1
ATOM 1469 C C . GLN A 1 190 ? 4.025 0.663 -13.503 1.00 96.00 190 GLN A C 1
ATOM 1471 O O . GLN A 1 190 ? 4.357 -0.460 -13.889 1.00 96.00 190 GLN A O 1
ATOM 1476 N N . ALA A 1 191 ? 4.842 1.440 -12.789 1.00 96.38 191 ALA A N 1
ATOM 1477 C CA . ALA A 1 191 ? 6.169 1.018 -12.363 1.00 96.38 191 ALA A CA 1
ATOM 1478 C C . ALA A 1 191 ? 6.090 -0.231 -11.478 1.00 96.38 191 ALA A C 1
ATOM 1480 O O . ALA A 1 191 ? 6.691 -1.252 -11.801 1.00 96.38 191 ALA A O 1
ATOM 1481 N N . ASN A 1 192 ? 5.269 -0.208 -10.427 1.00 95.75 192 ASN A N 1
ATOM 1482 C CA . ASN A 1 192 ? 5.081 -1.373 -9.562 1.00 95.75 192 ASN A CA 1
ATOM 1483 C C . ASN A 1 192 ? 4.619 -2.616 -10.339 1.00 95.75 192 ASN A C 1
ATOM 1485 O O . ASN A 1 192 ? 5.165 -3.700 -10.145 1.00 95.75 192 ASN A O 1
ATOM 1489 N N . ALA A 1 193 ? 3.657 -2.460 -11.251 1.00 96.94 193 ALA A N 1
ATOM 1490 C CA . ALA A 1 193 ? 3.172 -3.550 -12.094 1.00 96.94 193 ALA A CA 1
ATOM 1491 C C . ALA A 1 193 ? 4.279 -4.139 -12.986 1.00 96.94 193 ALA A C 1
ATOM 1493 O O . ALA A 1 193 ? 4.414 -5.359 -13.083 1.00 96.94 193 ALA A O 1
ATOM 1494 N N . THR A 1 194 ? 5.079 -3.273 -13.611 1.00 97.62 194 THR A N 1
ATOM 1495 C CA . THR A 1 194 ? 6.171 -3.660 -14.515 1.00 97.62 194 THR A CA 1
ATOM 1496 C C . THR A 1 194 ? 7.287 -4.367 -13.761 1.00 97.62 194 THR A C 1
ATOM 1498 O O . THR A 1 194 ? 7.692 -5.468 -14.132 1.00 97.62 194 THR A O 1
ATOM 1501 N N . GLY A 1 195 ? 7.762 -3.777 -12.665 1.00 96.94 195 GLY A N 1
ATOM 1502 C CA . GLY A 1 195 ? 8.836 -4.378 -11.889 1.00 96.94 195 GLY A CA 1
ATOM 1503 C C . GLY A 1 195 ? 8.404 -5.653 -11.173 1.00 96.94 195 GLY A C 1
ATOM 1504 O O . GLY A 1 195 ? 9.194 -6.590 -11.109 1.00 96.94 195 GLY A O 1
ATOM 1505 N N . PHE A 1 196 ? 7.145 -5.758 -10.729 1.00 96.94 196 PHE A N 1
ATOM 1506 C CA . PHE A 1 196 ? 6.612 -7.021 -10.215 1.00 96.94 196 PHE A CA 1
ATOM 1507 C C . PHE A 1 196 ? 6.571 -8.106 -11.289 1.00 96.94 196 PHE A C 1
ATOM 1509 O O . PHE A 1 196 ? 6.971 -9.231 -11.012 1.00 96.94 196 PHE A O 1
ATOM 1516 N N . ALA A 1 197 ? 6.146 -7.788 -12.516 1.00 95.88 197 ALA A N 1
ATOM 1517 C CA . ALA A 1 197 ? 6.122 -8.760 -13.607 1.00 95.88 197 ALA A CA 1
ATOM 1518 C C . ALA A 1 197 ? 7.519 -9.324 -13.923 1.00 95.88 197 ALA A C 1
ATOM 1520 O O . ALA A 1 197 ? 7.635 -10.505 -14.232 1.00 95.88 197 ALA A O 1
ATOM 1521 N N . ILE A 1 198 ? 8.570 -8.508 -13.804 1.00 96.25 198 ILE A N 1
ATOM 1522 C CA . ILE A 1 198 ? 9.964 -8.949 -13.957 1.00 96.25 198 ILE A CA 1
ATOM 1523 C C . ILE A 1 198 ? 10.389 -9.781 -12.749 1.00 96.25 198 ILE A C 1
ATOM 1525 O O . ILE A 1 198 ? 10.828 -10.920 -12.895 1.00 96.25 198 ILE A O 1
ATOM 1529 N N . CYS A 1 199 ? 10.221 -9.233 -11.545 1.00 95.62 199 CYS A N 1
ATOM 1530 C CA . CYS A 1 199 ? 10.693 -9.870 -10.325 1.00 95.62 199 CYS A CA 1
ATOM 1531 C C . CYS A 1 199 ? 9.975 -11.202 -10.058 1.00 95.62 199 CYS A C 1
ATOM 1533 O O . CYS A 1 199 ? 10.583 -12.144 -9.566 1.00 95.62 199 CYS A O 1
ATOM 1535 N N . ALA A 1 200 ? 8.700 -11.346 -10.413 1.00 93.44 200 ALA A N 1
ATOM 1536 C CA . ALA A 1 200 ? 7.974 -12.601 -10.246 1.00 93.44 200 ALA A CA 1
ATOM 1537 C C . ALA A 1 200 ? 8.621 -13.778 -11.006 1.00 93.44 200 ALA A C 1
ATOM 1539 O O . ALA A 1 200 ? 8.501 -14.914 -10.554 1.00 93.44 200 ALA A O 1
ATOM 1540 N N . ASN A 1 201 ? 9.363 -13.512 -12.089 1.00 92.88 201 ASN A N 1
ATOM 1541 C CA . ASN A 1 201 ? 10.016 -14.536 -12.911 1.00 92.88 201 ASN A CA 1
ATOM 1542 C C . ASN A 1 201 ? 11.366 -15.026 -12.363 1.00 92.88 201 ASN A C 1
ATOM 1544 O O . ASN A 1 201 ? 11.959 -15.932 -12.942 1.00 92.88 201 ASN A O 1
ATOM 1548 N N . GLY A 1 202 ? 11.863 -14.460 -11.262 1.00 93.69 202 GLY A N 1
ATOM 1549 C CA . GLY A 1 202 ? 13.108 -14.909 -10.639 1.00 93.69 202 GLY A CA 1
ATOM 1550 C C . GLY A 1 202 ? 14.221 -13.860 -10.632 1.00 93.69 202 GLY A C 1
ATOM 1551 O O . GLY A 1 202 ? 14.123 -12.825 -11.296 1.00 93.69 202 GLY A O 1
ATOM 1552 N N . PRO A 1 203 ? 15.312 -14.139 -9.899 1.00 94.44 203 PRO A N 1
ATOM 1553 C CA . PRO A 1 203 ? 16.463 -13.247 -9.831 1.00 94.44 203 PRO A CA 1
ATOM 1554 C C . PRO A 1 203 ? 17.195 -13.123 -11.174 1.00 94.44 203 PRO A C 1
ATOM 1556 O O . PRO A 1 203 ? 17.720 -12.051 -11.456 1.00 94.44 203 PRO A O 1
ATOM 1559 N N . GLU A 1 204 ? 17.207 -14.166 -12.015 1.00 95.69 204 GLU A N 1
ATOM 1560 C CA . GLU A 1 204 ? 17.839 -14.099 -13.345 1.00 95.69 204 GLU A CA 1
ATOM 1561 C C . GLU A 1 204 ? 17.115 -13.115 -14.266 1.00 95.69 204 GLU A C 1
ATOM 1563 O O . GLU A 1 204 ? 17.749 -12.230 -14.825 1.00 95.69 204 GLU A O 1
ATOM 1568 N N . ALA A 1 205 ? 15.779 -13.161 -14.317 1.00 95.44 205 ALA A N 1
ATOM 1569 C CA . ALA A 1 205 ? 14.992 -12.219 -15.114 1.00 95.44 205 ALA A CA 1
ATOM 1570 C C . ALA A 1 205 ? 15.231 -10.755 -14.701 1.00 95.44 205 ALA A C 1
ATOM 1572 O O . ALA A 1 205 ? 15.232 -9.853 -15.539 1.00 95.44 205 ALA A O 1
ATOM 1573 N N . LEU A 1 206 ? 15.454 -10.508 -13.405 1.00 95.75 206 LEU A N 1
ATOM 1574 C CA . LEU A 1 206 ? 15.823 -9.185 -12.910 1.00 95.75 206 LEU A CA 1
ATOM 1575 C C . LEU A 1 206 ? 17.235 -8.771 -13.359 1.00 95.75 206 LEU A C 1
ATOM 1577 O O . LEU A 1 206 ? 17.429 -7.614 -13.735 1.00 95.75 206 LEU A O 1
ATOM 1581 N N . ARG A 1 207 ? 18.211 -9.688 -13.325 1.00 95.81 207 ARG A N 1
ATOM 1582 C CA . ARG A 1 207 ? 19.577 -9.420 -13.806 1.00 95.81 207 ARG A CA 1
ATOM 1583 C C . ARG A 1 207 ? 19.583 -9.113 -15.296 1.00 95.81 207 ARG A C 1
ATOM 1585 O O . ARG A 1 207 ? 20.108 -8.071 -15.674 1.00 95.81 207 ARG A O 1
ATOM 1592 N N . ASP A 1 208 ? 18.905 -9.929 -16.097 1.00 95.94 208 ASP A N 1
ATOM 1593 C CA . ASP A 1 208 ? 18.778 -9.728 -17.542 1.00 95.94 208 ASP A CA 1
ATOM 1594 C C . ASP A 1 208 ? 18.161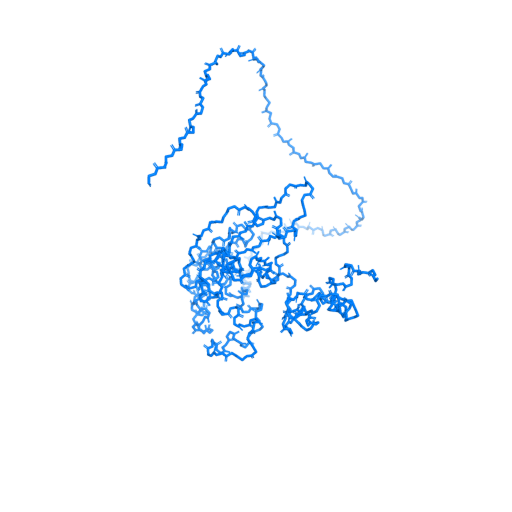 -8.358 -17.867 1.00 95.94 208 ASP A C 1
ATOM 1596 O O . ASP A 1 208 ? 18.642 -7.639 -18.746 1.00 95.94 208 ASP A O 1
ATOM 1600 N N . ALA A 1 209 ? 17.130 -7.948 -17.118 1.00 94.56 209 ALA A N 1
ATOM 1601 C CA . ALA A 1 209 ? 16.516 -6.631 -17.275 1.00 94.56 209 ALA A CA 1
ATOM 1602 C C . ALA A 1 209 ? 17.500 -5.485 -16.969 1.00 94.56 209 ALA A C 1
ATOM 1604 O O . ALA A 1 209 ? 17.542 -4.484 -17.689 1.00 94.56 209 ALA A O 1
ATOM 1605 N N . TYR A 1 210 ? 18.310 -5.616 -15.915 1.00 94.56 210 TYR A N 1
ATOM 1606 C CA . TYR A 1 210 ? 19.310 -4.608 -15.548 1.00 94.56 210 TYR A CA 1
ATOM 1607 C C . TYR A 1 210 ? 20.486 -4.560 -16.526 1.00 94.56 210 TYR A C 1
ATOM 1609 O O . TYR A 1 210 ? 20.913 -3.466 -16.904 1.00 94.56 210 TYR A O 1
ATOM 1617 N N . ASP A 1 211 ? 20.974 -5.711 -16.984 1.00 94.00 211 ASP A N 1
ATOM 1618 C CA . ASP A 1 211 ? 22.032 -5.783 -17.990 1.00 94.00 211 ASP A CA 1
ATOM 1619 C C . ASP A 1 211 ? 21.560 -5.205 -19.328 1.00 94.00 211 ASP A C 1
ATOM 1621 O O . ASP A 1 211 ? 22.286 -4.432 -19.958 1.00 94.00 211 ASP A O 1
ATOM 1625 N N . GLY A 1 212 ? 20.304 -5.453 -19.711 1.00 90.56 212 GLY A N 1
ATOM 1626 C CA . GLY A 1 212 ? 19.679 -4.832 -20.878 1.00 90.56 212 GLY A CA 1
ATOM 1627 C C . GLY A 1 212 ? 19.752 -3.302 -20.852 1.00 90.56 212 GLY A C 1
ATOM 1628 O O . GLY A 1 212 ? 20.124 -2.688 -21.854 1.00 90.56 212 GLY A O 1
ATOM 1629 N N . ILE A 1 213 ? 19.475 -2.675 -19.704 1.00 89.94 213 ILE A N 1
ATOM 1630 C CA . ILE A 1 213 ? 19.616 -1.218 -19.542 1.00 89.94 213 ILE A CA 1
ATOM 1631 C C . ILE A 1 213 ? 21.078 -0.793 -19.555 1.00 89.94 213 ILE A C 1
ATOM 1633 O O . ILE A 1 213 ? 21.421 0.190 -20.213 1.00 89.94 213 ILE A O 1
ATOM 1637 N N . ARG A 1 214 ? 21.949 -1.529 -18.859 1.00 87.81 214 ARG A N 1
ATOM 1638 C CA . ARG A 1 214 ? 23.380 -1.221 -18.790 1.00 87.81 214 ARG A CA 1
ATOM 1639 C C . ARG A 1 214 ? 24.010 -1.163 -20.182 1.00 87.81 214 ARG A C 1
ATOM 1641 O O . ARG A 1 214 ? 24.791 -0.251 -20.454 1.00 87.81 214 ARG A O 1
ATOM 1648 N N . HIS A 1 215 ? 23.653 -2.100 -21.057 1.00 85.94 215 HIS A N 1
ATOM 1649 C CA . HIS A 1 215 ? 24.136 -2.146 -22.436 1.00 85.94 215 HIS A CA 1
ATOM 1650 C C . HIS A 1 215 ? 23.608 -0.992 -23.299 1.00 85.94 215 HIS A C 1
ATOM 1652 O O . HIS A 1 215 ? 24.326 -0.518 -24.175 1.00 85.94 215 HIS A O 1
ATOM 1658 N N . GLN A 1 216 ? 22.394 -0.504 -23.035 1.00 79.44 216 GLN A N 1
ATOM 1659 C CA . GLN A 1 216 ? 21.825 0.665 -23.719 1.00 79.44 216 GLN A CA 1
ATOM 1660 C C . GLN A 1 216 ? 22.435 1.981 -23.220 1.00 79.44 216 GLN A C 1
ATOM 1662 O O . GLN A 1 216 ? 22.555 2.948 -23.971 1.00 79.44 216 GLN A O 1
ATOM 1667 N N . SER A 1 217 ? 22.861 2.025 -21.957 1.00 68.38 217 SER A N 1
ATOM 1668 C CA . SER A 1 217 ? 23.565 3.158 -21.363 1.00 68.38 217 SER A CA 1
ATOM 1669 C C . SER A 1 217 ? 25.065 3.135 -21.684 1.00 68.38 217 SER A C 1
ATOM 1671 O O . SER A 1 217 ? 25.903 3.126 -20.784 1.00 68.38 217 SER A O 1
ATOM 1673 N N . SER A 1 218 ? 25.444 3.151 -22.963 1.00 57.75 218 SER A N 1
ATOM 1674 C CA . SER A 1 218 ? 26.828 3.434 -23.358 1.00 57.75 218 SER A CA 1
ATOM 1675 C C . SER A 1 218 ? 27.109 4.933 -23.201 1.00 57.75 218 SER A C 1
ATOM 1677 O O . SER A 1 218 ? 27.190 5.681 -24.175 1.00 57.75 218 SER A O 1
ATOM 1679 N N . SER A 1 219 ? 27.204 5.418 -21.962 1.00 56.06 219 SER A N 1
ATOM 1680 C CA . SER A 1 219 ? 27.788 6.735 -21.728 1.00 56.06 219 SER A CA 1
ATOM 1681 C C . SER A 1 219 ? 29.309 6.598 -21.753 1.00 56.06 219 SER A C 1
ATOM 1683 O O . SER A 1 219 ? 29.867 5.919 -20.893 1.00 56.06 219 SER A O 1
ATOM 1685 N N . ASP A 1 220 ? 29.975 7.321 -22.653 1.00 50.47 220 ASP A N 1
ATOM 1686 C CA . ASP A 1 220 ? 31.439 7.519 -22.704 1.00 50.47 220 ASP A CA 1
ATOM 1687 C C . ASP A 1 220 ? 32.038 8.157 -21.432 1.00 50.47 220 ASP A C 1
ATOM 1689 O O . ASP A 1 220 ? 33.233 8.430 -21.346 1.00 50.47 220 ASP A O 1
ATOM 1693 N N . ARG A 1 221 ? 31.237 8.373 -20.386 1.00 49.88 221 ARG A N 1
ATOM 1694 C CA . ARG A 1 221 ? 31.726 8.710 -19.047 1.00 49.88 221 ARG A CA 1
ATOM 1695 C C . ARG A 1 221 ? 32.050 7.431 -18.284 1.00 49.88 221 ARG A C 1
ATOM 1697 O O . ARG A 1 221 ? 31.547 7.202 -17.187 1.00 49.88 221 ARG A O 1
ATOM 1704 N N . GLY A 1 222 ? 32.884 6.590 -18.890 1.00 39.94 222 GLY A N 1
ATOM 1705 C CA . GLY A 1 222 ? 33.567 5.532 -18.168 1.00 39.94 222 GLY A CA 1
ATOM 1706 C C . GLY A 1 222 ? 34.331 6.169 -17.015 1.00 39.94 222 GLY A C 1
ATOM 1707 O O . GLY A 1 222 ? 35.129 7.085 -17.218 1.00 39.94 222 GLY A O 1
ATOM 1708 N N . GLY A 1 223 ? 34.043 5.715 -15.796 1.00 45.94 223 GLY A N 1
ATOM 1709 C CA . GLY A 1 223 ? 34.877 6.023 -14.650 1.00 45.94 223 GLY A CA 1
ATOM 1710 C C . GLY A 1 223 ? 36.312 5.674 -15.011 1.00 45.94 223 GLY A C 1
ATOM 1711 O O . GLY A 1 223 ? 36.604 4.541 -15.387 1.00 45.94 223 GLY A O 1
ATOM 1712 N N . SER A 1 224 ? 37.201 6.657 -14.935 1.00 38.38 224 SER A N 1
ATOM 1713 C CA . SER A 1 224 ? 38.631 6.419 -14.989 1.00 38.38 224 SER A CA 1
ATOM 1714 C C . SER A 1 224 ? 38.999 5.542 -13.794 1.00 38.38 224 SER A C 1
ATOM 1716 O O . SER A 1 224 ? 39.244 6.038 -12.695 1.00 38.38 224 SER A O 1
ATOM 1718 N N . THR A 1 225 ? 39.016 4.226 -13.995 1.00 39.81 225 THR A N 1
ATOM 1719 C CA . THR A 1 225 ? 39.897 3.349 -13.232 1.00 39.81 225 THR A CA 1
ATOM 1720 C C . THR A 1 225 ? 41.309 3.903 -13.403 1.00 39.81 225 THR A C 1
ATOM 1722 O O . THR A 1 225 ? 41.711 4.130 -14.548 1.00 39.81 225 THR A O 1
ATOM 1725 N N . PRO A 1 226 ? 42.079 4.156 -12.332 1.00 38.38 226 PRO A N 1
ATOM 1726 C CA . PRO A 1 226 ? 43.483 4.473 -12.491 1.00 38.38 226 PRO A CA 1
ATOM 1727 C C . PRO A 1 226 ? 44.171 3.178 -12.917 1.00 38.38 226 PRO A C 1
ATOM 1729 O O . PRO A 1 226 ? 44.590 2.373 -12.089 1.00 38.38 226 PRO A O 1
ATOM 1732 N N . THR A 1 227 ? 44.234 2.933 -14.223 1.00 35.84 227 THR A N 1
ATOM 1733 C CA . THR A 1 227 ? 45.124 1.921 -14.771 1.00 35.84 227 THR A CA 1
ATOM 1734 C C . THR A 1 227 ? 46.526 2.377 -14.402 1.00 35.84 227 THR A C 1
ATOM 1736 O O . THR A 1 227 ? 46.948 3.473 -14.772 1.00 35.84 227 THR A O 1
ATOM 1739 N N . SER A 1 228 ? 47.224 1.565 -13.615 1.00 43.69 228 SER A N 1
ATOM 1740 C CA . SER A 1 228 ? 48.638 1.722 -13.305 1.00 43.69 228 SER A CA 1
ATOM 1741 C C . SER A 1 228 ? 49.442 1.629 -14.603 1.00 43.69 228 SER A C 1
ATOM 1743 O O . SER A 1 228 ? 49.933 0.566 -14.973 1.00 43.69 228 SER A O 1
ATOM 1745 N N . ALA A 1 229 ? 49.523 2.737 -15.331 1.00 35.56 229 ALA A N 1
ATOM 1746 C CA . ALA A 1 229 ? 50.402 2.899 -16.469 1.00 35.56 229 ALA A CA 1
ATOM 1747 C C . ALA A 1 229 ? 51.717 3.479 -15.948 1.00 35.56 229 ALA A C 1
ATOM 1749 O O . ALA A 1 229 ? 51.795 4.619 -15.489 1.00 35.56 229 ALA A O 1
ATOM 1750 N N . SER A 1 230 ? 52.739 2.633 -15.980 1.00 39.09 230 SER A N 1
ATOM 1751 C CA . SER A 1 230 ? 54.152 2.969 -15.865 1.00 39.09 230 SER A CA 1
ATOM 1752 C C . SER A 1 230 ? 54.487 4.286 -16.574 1.00 39.09 230 SER A C 1
ATOM 1754 O O . SER A 1 230 ? 54.258 4.428 -17.773 1.00 39.09 230 SER A O 1
ATOM 1756 N N . ILE A 1 231 ? 55.048 5.228 -15.814 1.00 35.16 231 ILE A N 1
ATOM 1757 C CA . ILE A 1 231 ? 55.562 6.519 -16.283 1.00 35.16 231 ILE A CA 1
ATOM 1758 C C . ILE A 1 231 ? 56.725 6.263 -17.259 1.00 35.16 231 ILE A C 1
ATOM 1760 O O . ILE A 1 231 ? 57.744 5.723 -16.823 1.00 35.16 231 ILE A O 1
ATOM 1764 N N . PRO A 1 232 ? 56.661 6.680 -18.538 1.00 34.38 232 PRO A N 1
ATOM 1765 C CA . PRO A 1 232 ? 57.865 6.858 -19.329 1.00 34.38 232 PRO A CA 1
ATOM 1766 C C . PRO A 1 232 ? 58.534 8.155 -18.873 1.00 34.38 232 PRO A C 1
ATOM 1768 O O . PRO A 1 232 ? 57.910 9.217 -18.800 1.00 34.38 232 PRO A O 1
ATOM 1771 N N . ALA A 1 233 ? 59.813 8.058 -18.527 1.00 38.19 233 ALA A N 1
ATOM 1772 C CA . ALA A 1 233 ? 60.631 9.201 -18.169 1.00 38.19 233 ALA A CA 1
ATOM 1773 C C . ALA A 1 233 ? 60.712 10.189 -19.343 1.00 38.19 233 ALA A C 1
ATOM 1775 O O . ALA A 1 233 ? 61.147 9.828 -20.433 1.00 38.19 233 ALA A O 1
ATOM 1776 N N . GLY A 1 234 ? 60.349 11.447 -19.086 1.00 41.25 234 GLY A N 1
ATOM 1777 C CA . GLY A 1 234 ? 60.722 12.572 -19.940 1.00 41.25 234 GLY A CA 1
ATOM 1778 C C . GLY A 1 234 ? 59.557 13.412 -20.446 1.00 41.25 234 GLY A C 1
ATOM 1779 O O . GLY A 1 234 ? 59.193 13.316 -21.608 1.00 41.25 234 GLY A O 1
ATOM 1780 N N . CYS A 1 235 ? 59.048 14.324 -19.613 1.00 31.02 235 CYS A N 1
ATOM 1781 C CA . CYS A 1 235 ? 58.613 15.631 -20.114 1.00 31.02 235 CYS A CA 1
ATOM 1782 C C . CYS A 1 235 ? 58.596 16.664 -18.974 1.00 31.02 235 CYS A C 1
ATOM 1784 O O . CYS A 1 235 ? 57.676 16.725 -18.160 1.00 31.02 235 CYS A O 1
ATOM 1786 N N . ASN A 1 236 ? 59.657 17.471 -18.897 1.00 45.75 236 ASN A N 1
ATOM 1787 C CA . ASN A 1 236 ? 59.775 18.614 -17.991 1.00 45.75 236 ASN A CA 1
ATOM 1788 C C . ASN A 1 236 ? 58.909 19.769 -18.513 1.00 45.75 236 ASN A C 1
ATOM 1790 O O . ASN A 1 236 ? 59.401 20.608 -19.260 1.00 45.75 236 ASN A O 1
ATOM 1794 N N . ALA A 1 237 ? 57.634 19.832 -18.126 1.00 41.12 237 ALA A N 1
ATOM 1795 C CA . ALA A 1 237 ? 56.812 21.021 -18.364 1.00 41.12 237 ALA A CA 1
ATOM 1796 C C . ALA A 1 237 ? 55.559 21.066 -17.473 1.00 41.12 237 ALA A C 1
ATOM 1798 O O . ALA A 1 237 ? 54.454 21.000 -17.985 1.00 41.12 237 ALA A O 1
ATOM 1799 N N . CYS A 1 238 ? 55.717 21.173 -16.147 1.00 30.33 238 CYS A N 1
ATOM 1800 C CA . CYS A 1 238 ? 54.796 21.945 -15.290 1.00 30.33 238 CYS A CA 1
ATOM 1801 C C . CYS A 1 238 ? 55.323 21.993 -13.843 1.00 30.33 238 CYS A C 1
ATOM 1803 O O . CYS A 1 238 ? 54.838 21.299 -12.952 1.00 30.33 238 CYS A O 1
ATOM 1805 N N . ARG A 1 239 ? 56.353 22.808 -13.581 1.00 31.91 239 ARG A N 1
ATOM 1806 C CA . ARG A 1 239 ? 56.640 23.253 -12.207 1.00 31.91 239 ARG A CA 1
ATOM 1807 C C . ARG A 1 239 ? 55.769 24.468 -11.904 1.00 31.91 239 ARG A C 1
ATOM 1809 O O . ARG A 1 239 ? 55.576 25.316 -12.766 1.00 31.91 239 ARG A O 1
ATOM 1816 N N . SER A 1 240 ? 55.338 24.555 -10.648 1.00 34.78 240 SER A N 1
ATOM 1817 C CA . SER A 1 240 ? 54.627 25.661 -9.988 1.00 34.78 240 SER A CA 1
ATOM 1818 C C . SER A 1 240 ? 53.099 25.715 -10.147 1.00 34.78 240 SER A C 1
ATOM 1820 O O . SER A 1 240 ? 52.544 26.435 -10.967 1.00 34.78 240 SER A O 1
ATOM 1822 N N . ARG A 1 241 ? 52.406 25.033 -9.228 1.00 31.25 241 ARG A N 1
ATOM 1823 C CA . ARG A 1 241 ? 51.336 25.662 -8.436 1.00 31.25 241 ARG A CA 1
ATOM 1824 C C . ARG A 1 241 ? 51.112 24.870 -7.154 1.00 31.25 241 ARG A C 1
ATOM 1826 O O . ARG A 1 241 ? 50.389 23.883 -7.112 1.00 31.25 241 ARG A O 1
ATOM 1833 N N . THR A 1 242 ? 51.781 25.320 -6.103 1.00 32.91 242 THR A N 1
ATOM 1834 C CA . THR A 1 242 ? 51.496 24.954 -4.719 1.00 32.91 242 THR A CA 1
ATOM 1835 C C . THR A 1 242 ? 50.117 25.518 -4.376 1.00 32.91 242 THR A C 1
ATOM 1837 O O . THR A 1 242 ? 49.949 26.736 -4.350 1.00 32.91 242 THR A O 1
ATOM 1840 N N . VAL A 1 243 ? 49.119 24.662 -4.155 1.00 31.73 243 VAL A N 1
ATOM 1841 C CA . VAL A 1 243 ? 47.855 25.072 -3.531 1.00 31.73 243 VAL A CA 1
ATOM 1842 C C . VAL A 1 243 ? 47.884 24.578 -2.094 1.00 31.73 243 VAL A C 1
ATOM 1844 O O . VAL A 1 243 ? 47.797 23.386 -1.816 1.00 31.73 243 VAL A O 1
ATOM 1847 N N . THR A 1 244 ? 48.077 25.527 -1.188 1.00 28.72 244 THR A N 1
ATOM 1848 C CA . THR A 1 244 ? 48.057 25.340 0.259 1.00 28.72 244 THR A CA 1
ATOM 1849 C C . THR A 1 244 ? 46.641 24.984 0.711 1.00 28.72 244 THR A C 1
ATOM 1851 O O . THR A 1 244 ? 45.702 25.744 0.481 1.00 28.72 244 THR A O 1
ATOM 1854 N N . VAL A 1 245 ? 46.488 23.846 1.388 1.00 30.09 245 VAL A N 1
ATOM 1855 C CA . VAL A 1 245 ? 45.265 23.484 2.114 1.00 30.09 245 VAL A CA 1
ATOM 1856 C C . VAL A 1 245 ? 45.190 24.345 3.374 1.00 30.09 245 VAL A C 1
ATOM 1858 O O . VAL A 1 245 ? 46.084 24.286 4.217 1.00 30.09 245 VAL A O 1
ATOM 1861 N N . ARG A 1 246 ? 44.130 25.147 3.520 1.00 27.33 246 ARG A N 1
ATOM 1862 C CA . ARG A 1 246 ? 43.801 25.817 4.784 1.00 27.33 246 ARG A CA 1
ATOM 1863 C C . ARG A 1 246 ? 42.410 25.386 5.227 1.00 27.33 246 ARG A C 1
ATOM 1865 O O . ARG A 1 246 ? 41.406 25.776 4.643 1.00 27.33 246 ARG A O 1
ATOM 1872 N N . SER A 1 247 ? 42.382 24.554 6.257 1.00 30.08 247 SER A N 1
ATOM 1873 C CA . SER A 1 247 ? 41.209 24.227 7.056 1.00 30.08 247 SER A CA 1
ATOM 1874 C C . SER A 1 247 ? 40.954 25.349 8.062 1.00 30.08 247 SER A C 1
ATOM 1876 O O . SER A 1 247 ? 41.842 25.684 8.846 1.00 30.08 247 SER A O 1
ATOM 1878 N N . SER A 1 248 ? 39.743 25.896 8.084 1.00 29.02 248 SER A N 1
ATOM 1879 C CA . SER A 1 248 ? 39.267 26.709 9.205 1.00 29.02 248 SER A CA 1
ATOM 1880 C C . SER A 1 248 ? 37.786 26.444 9.445 1.00 29.02 248 SER A C 1
ATOM 1882 O O . SER A 1 248 ? 36.936 26.765 8.619 1.00 29.02 248 SER A O 1
ATOM 1884 N N . ILE A 1 249 ? 37.534 25.816 10.591 1.00 34.38 249 ILE A N 1
ATOM 1885 C CA . ILE A 1 249 ? 36.252 25.679 11.277 1.00 34.38 249 ILE A CA 1
ATOM 1886 C C . ILE A 1 249 ? 35.961 27.012 11.969 1.00 34.38 249 ILE A C 1
ATOM 1888 O O . ILE A 1 249 ? 36.808 27.453 12.740 1.00 34.38 249 ILE A O 1
ATOM 1892 N N . THR A 1 250 ? 34.770 27.585 11.775 1.00 30.94 250 THR A N 1
ATOM 1893 C CA . THR A 1 250 ? 34.090 28.404 12.796 1.00 30.94 250 THR A CA 1
ATOM 1894 C C . THR A 1 250 ? 32.577 28.510 12.533 1.00 30.94 250 THR A C 1
ATOM 1896 O O . THR A 1 250 ? 32.127 28.855 11.446 1.00 30.94 250 THR A O 1
ATOM 1899 N N . SER A 1 251 ? 31.836 28.151 13.585 1.00 30.55 251 SER A N 1
ATOM 1900 C CA . SER A 1 251 ? 30.493 28.539 14.064 1.00 30.55 251 SER A CA 1
ATOM 1901 C C . SER A 1 251 ? 29.700 29.671 13.366 1.00 30.55 251 SER A C 1
ATOM 1903 O O . SER A 1 251 ? 30.269 30.698 13.016 1.00 30.55 251 SER A O 1
ATOM 1905 N N . GLY A 1 252 ? 28.365 29.479 13.268 1.00 26.84 252 GLY A N 1
ATOM 1906 C CA . GLY A 1 252 ? 27.331 30.354 12.651 1.00 26.84 252 GLY A CA 1
ATOM 1907 C C . GLY A 1 252 ? 27.060 31.718 13.336 1.00 26.84 252 GLY A C 1
ATOM 1908 O O . GLY A 1 252 ? 27.948 32.170 14.054 1.00 26.84 252 GLY A O 1
ATOM 1909 N N . PRO A 1 253 ? 25.884 32.397 13.173 1.00 38.38 253 PRO A N 1
ATOM 1910 C CA . PRO A 1 253 ? 24.551 31.900 12.768 1.00 38.38 253 PRO A CA 1
ATOM 1911 C C . PRO A 1 253 ? 23.788 32.718 11.676 1.00 38.38 253 PRO A C 1
ATOM 1913 O O . PRO A 1 253 ? 24.151 33.833 11.331 1.00 38.38 253 PRO A O 1
ATOM 1916 N N . SER A 1 254 ? 22.670 32.137 11.201 1.00 29.92 254 SER A N 1
ATOM 1917 C CA . SER A 1 254 ? 21.408 32.755 10.706 1.00 29.92 254 SER A CA 1
ATOM 1918 C C . SER A 1 254 ? 21.401 33.879 9.644 1.00 29.92 254 SER A C 1
ATOM 1920 O O . SER A 1 254 ? 21.895 34.972 9.888 1.00 29.92 254 SER A O 1
ATOM 1922 N N . CYS A 1 255 ? 20.655 33.641 8.549 1.00 25.41 255 CYS A N 1
ATOM 1923 C CA . CYS A 1 255 ? 19.575 34.483 7.974 1.00 25.41 255 CYS A CA 1
ATOM 1924 C C . CYS A 1 255 ? 19.525 34.491 6.433 1.00 25.41 255 CYS A C 1
ATOM 1926 O O . CYS A 1 255 ? 20.401 35.009 5.752 1.00 25.41 255 CYS A O 1
ATOM 1928 N N . TRP A 1 256 ? 18.412 33.960 5.918 1.00 24.67 256 TRP A N 1
ATOM 1929 C CA . TRP A 1 256 ? 17.608 34.444 4.792 1.00 24.67 256 TRP A CA 1
ATOM 1930 C C . TRP A 1 256 ? 18.170 35.611 3.958 1.00 24.67 256 TRP A C 1
ATOM 1932 O O . TRP A 1 256 ? 18.140 36.756 4.411 1.00 24.67 256 TRP A O 1
ATOM 1942 N N . ARG A 1 257 ? 18.449 35.366 2.666 1.00 25.47 257 ARG A N 1
ATOM 1943 C CA . ARG A 1 257 ? 17.954 36.249 1.592 1.00 25.47 257 ARG A CA 1
ATOM 1944 C C . ARG A 1 257 ? 18.033 35.607 0.204 1.00 25.47 257 ARG A C 1
ATOM 1946 O O . ARG A 1 257 ? 19.104 35.282 -0.294 1.00 25.47 257 ARG A O 1
ATOM 1953 N N . ALA A 1 258 ? 16.869 35.502 -0.429 1.00 27.22 258 ALA A N 1
ATOM 1954 C CA . ALA A 1 258 ? 16.710 35.286 -1.858 1.00 27.22 258 ALA A CA 1
ATOM 1955 C C . ALA A 1 258 ? 17.312 36.460 -2.649 1.00 27.22 258 ALA A C 1
ATOM 1957 O O . ALA A 1 258 ? 17.129 37.622 -2.279 1.00 27.22 258 ALA A O 1
ATOM 1958 N N . THR A 1 259 ? 17.998 36.166 -3.754 1.00 26.23 259 THR A N 1
ATOM 1959 C CA . THR A 1 259 ? 18.448 37.178 -4.718 1.00 26.23 259 THR A CA 1
ATOM 1960 C C . THR A 1 259 ? 17.641 37.035 -6.005 1.00 26.23 259 THR A C 1
ATOM 1962 O O . THR A 1 259 ? 17.902 36.172 -6.834 1.00 26.23 259 THR A O 1
ATOM 1965 N N . LEU A 1 260 ? 16.632 37.894 -6.153 1.00 28.97 260 LEU A N 1
ATOM 1966 C CA . LEU A 1 260 ? 16.009 38.219 -7.435 1.00 28.97 260 LEU A CA 1
ATOM 1967 C C . LEU A 1 260 ? 16.934 39.171 -8.200 1.00 28.97 260 LEU A C 1
ATOM 1969 O O . LEU A 1 260 ? 17.340 40.206 -7.668 1.00 28.97 260 LEU A O 1
ATOM 1973 N N . SER A 1 261 ? 17.215 38.866 -9.467 1.00 27.38 261 SER A N 1
ATOM 1974 C CA . SER A 1 261 ? 17.848 39.805 -10.393 1.00 27.38 261 SER A CA 1
ATOM 1975 C C . SER A 1 261 ? 16.825 40.304 -11.419 1.00 27.38 261 SER A C 1
ATOM 1977 O O . SER A 1 261 ? 16.294 39.499 -12.173 1.00 27.38 261 SER A O 1
ATOM 1979 N N . ARG A 1 262 ? 16.580 41.629 -11.368 1.00 28.14 262 ARG A N 1
ATOM 1980 C CA . ARG A 1 262 ? 16.488 42.637 -12.460 1.00 28.14 262 ARG A CA 1
ATOM 1981 C C . ARG A 1 262 ? 15.684 42.269 -13.719 1.00 28.14 262 ARG A C 1
ATOM 1983 O O . ARG A 1 262 ? 15.910 41.231 -14.301 1.00 28.14 262 ARG A O 1
ATOM 1990 N N . ARG A 1 263 ? 14.871 43.113 -14.363 1.00 29.64 263 ARG A N 1
ATOM 1991 C CA . ARG A 1 263 ? 14.402 44.525 -14.354 1.00 29.64 263 ARG A CA 1
ATOM 1992 C C . ARG A 1 263 ? 13.216 44.447 -15.354 1.00 29.64 263 ARG A C 1
ATOM 1994 O O . ARG A 1 263 ? 13.348 43.757 -16.350 1.00 29.64 263 ARG A O 1
ATOM 2001 N N . GLY A 1 264 ? 12.028 45.019 -15.193 1.00 26.77 264 GLY A N 1
ATOM 2002 C CA . GLY A 1 264 ? 11.696 46.377 -14.797 1.00 26.77 264 GLY A CA 1
ATOM 2003 C C . GLY A 1 264 ? 11.195 47.159 -16.020 1.00 26.77 264 GLY A C 1
ATOM 2004 O O . GLY A 1 264 ? 12.021 47.663 -16.774 1.00 26.77 264 GLY A O 1
ATOM 2005 N N . ARG A 1 265 ? 9.869 47.297 -16.178 1.00 28.61 265 ARG A N 1
ATOM 2006 C CA . ARG A 1 265 ? 9.179 48.586 -16.400 1.00 28.61 265 ARG A CA 1
ATOM 2007 C C . ARG A 1 265 ? 7.652 48.418 -16.389 1.00 28.61 265 ARG A C 1
ATOM 2009 O O . ARG A 1 265 ? 7.107 47.524 -17.019 1.00 28.61 265 ARG A O 1
ATOM 2016 N N . ARG A 1 266 ? 7.008 49.287 -15.604 1.00 28.34 266 ARG A N 1
ATOM 2017 C CA . ARG A 1 266 ? 5.559 49.498 -15.468 1.00 28.34 266 ARG A CA 1
ATOM 2018 C C . ARG A 1 266 ? 5.090 50.476 -16.550 1.00 28.34 266 ARG A C 1
ATOM 2020 O O . ARG A 1 266 ? 5.883 51.336 -16.912 1.00 28.34 266 ARG A O 1
ATOM 2027 N N . CYS A 1 267 ? 3.803 50.440 -16.893 1.00 25.53 267 CYS A N 1
ATOM 2028 C CA . CYS A 1 267 ? 2.942 51.627 -16.961 1.00 25.53 267 CYS A CA 1
ATOM 2029 C C . CYS A 1 267 ? 1.482 51.214 -16.708 1.00 25.53 267 CYS A C 1
ATOM 2031 O O . CYS A 1 267 ? 1.061 50.127 -17.088 1.00 25.53 267 CYS A O 1
ATOM 2033 N N . TRP A 1 268 ? 0.777 52.063 -15.964 1.00 28.48 268 TRP A N 1
ATOM 2034 C CA . TRP A 1 268 ? -0.595 51.926 -15.470 1.00 28.48 268 TRP A CA 1
ATOM 2035 C C . TRP A 1 268 ? -1.654 52.230 -16.540 1.00 28.48 268 TRP A C 1
ATOM 2037 O O . TRP A 1 268 ? -1.388 53.014 -17.446 1.00 28.48 268 TRP A O 1
ATOM 2047 N N . GLY A 1 269 ? -2.879 51.730 -16.330 1.00 24.75 269 GLY A N 1
ATOM 2048 C CA . GLY A 1 269 ? -4.100 52.309 -16.903 1.00 24.75 269 GLY A CA 1
ATOM 2049 C C . GLY A 1 269 ? -5.274 51.329 -17.002 1.00 24.75 269 GLY A C 1
ATOM 2050 O O . GLY A 1 269 ? -5.383 50.617 -17.991 1.00 24.75 269 GLY A O 1
ATOM 2051 N N . SER A 1 270 ? -6.166 51.317 -16.005 1.00 30.95 270 SER A N 1
ATOM 2052 C CA . SER A 1 270 ? -7.570 50.886 -16.185 1.00 30.95 270 SER A CA 1
ATOM 2053 C C . SER A 1 270 ? -8.381 52.081 -16.731 1.00 30.95 270 SER A C 1
ATOM 2055 O O . SER A 1 270 ? -7.955 53.218 -16.501 1.00 30.95 270 SER A O 1
ATOM 2057 N N . PRO A 1 271 ? -9.516 51.885 -17.436 1.00 34.56 271 PRO A N 1
ATOM 2058 C CA . PRO A 1 271 ? -10.762 51.424 -16.805 1.00 34.56 271 PRO A CA 1
ATOM 2059 C C . PRO A 1 271 ? -11.561 50.377 -17.613 1.00 34.56 271 PRO A C 1
ATOM 2061 O O . PRO A 1 271 ? -11.355 50.178 -18.806 1.00 34.56 271 PRO A O 1
ATOM 2064 N N . ALA A 1 272 ? -12.499 49.717 -16.924 1.00 34.16 272 ALA A N 1
ATOM 2065 C CA . ALA A 1 272 ? -13.556 48.886 -17.509 1.00 34.16 272 ALA A CA 1
ATOM 2066 C C . ALA A 1 272 ? -14.538 49.716 -18.369 1.00 34.16 272 ALA A C 1
ATOM 2068 O O . ALA A 1 272 ? -14.586 50.942 -18.235 1.00 34.16 272 ALA A O 1
ATOM 2069 N N . PRO A 1 273 ? -15.395 49.049 -19.166 1.00 36.22 273 PRO A N 1
ATOM 2070 C CA . PRO A 1 273 ? -16.793 49.023 -18.739 1.00 36.22 273 PRO A CA 1
ATOM 2071 C C . PRO A 1 273 ? -17.532 47.683 -18.921 1.00 36.22 273 PRO A C 1
ATOM 2073 O O . PRO A 1 273 ? -17.162 46.787 -19.671 1.00 36.22 273 PRO A O 1
ATOM 2076 N N . SER A 1 274 ? -18.617 47.641 -18.159 1.00 30.41 274 SER A N 1
ATOM 2077 C CA . SER A 1 274 ? -19.751 46.731 -17.997 1.00 30.41 274 SER A CA 1
ATOM 2078 C C . SER A 1 274 ? -20.600 46.394 -19.236 1.00 30.41 274 SER A C 1
ATOM 2080 O O . SER A 1 274 ? -20.885 47.270 -20.046 1.00 30.41 274 SER A O 1
ATOM 2082 N N . SER A 1 275 ? -21.148 45.171 -19.273 1.00 32.72 275 SER A N 1
ATOM 2083 C CA . SER A 1 275 ? -22.576 44.812 -19.511 1.00 32.72 275 SER A CA 1
ATOM 2084 C C . SER A 1 275 ? -22.686 43.270 -19.551 1.00 32.72 275 SER A C 1
ATOM 2086 O O . SER A 1 275 ? -21.882 42.616 -20.200 1.00 32.72 275 SER A O 1
ATOM 2088 N N . ALA A 1 276 ? -23.407 42.612 -18.636 1.00 31.39 276 ALA A N 1
ATOM 2089 C CA . ALA A 1 276 ? -24.864 42.435 -18.527 1.00 31.39 276 ALA A CA 1
ATOM 2090 C C . ALA A 1 276 ? -25.422 41.343 -19.468 1.00 31.39 276 ALA A C 1
ATOM 2092 O O . ALA A 1 276 ? -25.367 41.474 -20.684 1.00 31.39 276 ALA A O 1
ATOM 2093 N N . GLY A 1 277 ? -25.997 40.290 -18.872 1.00 29.83 277 GLY A N 1
ATOM 2094 C CA . GLY A 1 277 ? -26.743 39.227 -19.554 1.00 29.83 277 GLY A CA 1
ATOM 2095 C C . GLY A 1 277 ? -27.087 38.075 -18.604 1.00 29.83 277 GLY A C 1
ATOM 2096 O O . GLY A 1 277 ? -26.283 37.173 -18.405 1.00 29.83 277 GLY A O 1
ATOM 2097 N N . SER A 1 278 ? -28.253 38.162 -17.967 1.00 34.59 278 SER A N 1
ATOM 2098 C CA . SER A 1 278 ? -28.825 37.251 -16.966 1.00 34.59 278 SER A CA 1
ATOM 2099 C C . SER A 1 278 ? -29.881 36.296 -17.560 1.00 34.59 278 SER A C 1
ATOM 2101 O O . SER A 1 278 ? -30.279 36.474 -18.708 1.00 34.59 278 SER A O 1
ATOM 2103 N N . LEU A 1 279 ? -30.398 35.393 -16.695 1.00 34.00 279 LEU A N 1
ATOM 2104 C CA . LEU A 1 279 ? -31.564 34.471 -16.803 1.00 34.00 279 LEU A CA 1
ATOM 2105 C C . LEU A 1 279 ? -31.176 33.040 -17.238 1.00 34.00 279 LEU A C 1
ATOM 2107 O O . LEU A 1 279 ? -30.520 32.879 -18.252 1.00 34.00 279 LEU A O 1
ATOM 2111 N N . GLY A 1 280 ? -31.520 31.926 -16.580 1.00 33.69 280 GLY A N 1
ATOM 2112 C CA . GLY A 1 280 ? -32.412 31.558 -15.466 1.00 33.69 280 GLY A CA 1
ATOM 2113 C C . GLY A 1 280 ? -32.670 30.022 -15.556 1.00 33.69 280 GLY A C 1
ATOM 2114 O O . GLY A 1 280 ? -32.390 29.448 -16.607 1.00 33.69 280 GLY A O 1
ATOM 2115 N N . PRO A 1 281 ? -33.137 29.320 -14.500 1.00 42.91 281 PRO A N 1
ATOM 2116 C CA . PRO A 1 281 ? -33.120 27.850 -14.412 1.00 42.91 281 PRO A CA 1
ATOM 2117 C C . PRO A 1 281 ? -34.413 27.184 -14.920 1.00 42.91 281 PRO A C 1
ATOM 2119 O O . PRO A 1 281 ? -35.480 27.791 -14.870 1.00 42.91 281 PRO A O 1
ATOM 2122 N N . ILE A 1 282 ? -34.346 25.905 -15.316 1.00 38.34 282 ILE A N 1
ATOM 2123 C CA . ILE A 1 282 ? -35.533 25.065 -15.563 1.00 38.34 282 ILE A CA 1
ATOM 2124 C C . ILE A 1 282 ? -35.406 23.754 -14.779 1.00 38.34 282 ILE A C 1
ATOM 2126 O O . ILE A 1 282 ? -34.568 22.905 -15.075 1.00 38.34 282 ILE A O 1
ATOM 2130 N N . TRP A 1 283 ? -36.270 23.617 -13.772 1.00 38.09 283 TRP A N 1
ATOM 2131 C CA . TRP A 1 283 ? -36.698 22.349 -13.188 1.00 38.09 283 TRP A CA 1
ATOM 2132 C C . TRP A 1 283 ? -37.799 21.748 -14.069 1.00 38.09 283 TRP A C 1
ATOM 2134 O O . TRP A 1 283 ? -38.701 22.465 -14.497 1.00 38.09 283 TRP A O 1
ATOM 2144 N N . GLY A 1 284 ? -37.760 20.434 -14.283 1.00 35.84 284 GLY A N 1
ATOM 2145 C CA . GLY A 1 284 ? -38.835 19.675 -14.916 1.00 35.84 284 GLY A CA 1
ATOM 2146 C C . GLY A 1 284 ? -39.024 18.345 -14.201 1.00 35.84 284 GLY A C 1
ATOM 2147 O O . GLY A 1 284 ? -38.225 17.430 -14.367 1.00 35.84 284 GLY A O 1
ATOM 2148 N N . ALA A 1 285 ? -40.074 18.268 -13.385 1.00 41.88 285 ALA A N 1
ATOM 2149 C CA . ALA A 1 285 ? -40.657 17.020 -12.919 1.00 41.88 285 ALA A CA 1
ATOM 2150 C C . ALA A 1 285 ? -41.420 16.352 -14.074 1.00 41.88 285 ALA A C 1
ATOM 2152 O O . ALA A 1 285 ? -42.072 17.037 -14.861 1.00 41.88 285 ALA A O 1
ATOM 2153 N N . GLY A 1 286 ? -41.370 15.023 -14.149 1.00 40.09 286 GLY A N 1
ATOM 2154 C CA . GLY A 1 286 ? -42.151 14.230 -15.091 1.00 40.09 286 GLY A CA 1
ATOM 2155 C C . GLY A 1 286 ? -42.454 12.861 -14.498 1.00 40.09 286 GLY A C 1
ATOM 2156 O O . GLY A 1 286 ? -41.601 11.983 -14.490 1.00 40.09 286 GLY A O 1
ATOM 2157 N N . THR A 1 287 ? -43.664 12.722 -13.964 1.00 46.41 287 THR A N 1
ATOM 2158 C CA . THR A 1 287 ? -44.353 11.457 -13.707 1.00 46.41 287 THR A CA 1
ATOM 2159 C C . THR A 1 287 ? -44.717 10.774 -15.025 1.00 46.41 287 THR A C 1
ATOM 2161 O O . THR A 1 287 ? -45.238 11.437 -15.924 1.00 46.41 287 THR A O 1
ATOM 2164 N N . GLY A 1 288 ? -44.506 9.461 -15.085 1.00 49.59 288 GLY A N 1
ATOM 2165 C CA . GLY A 1 288 ? -44.961 8.540 -16.123 1.00 49.59 288 GLY A CA 1
ATOM 2166 C C . GLY A 1 288 ? -44.566 7.127 -15.739 1.00 49.59 288 GLY A C 1
ATOM 2167 O O . GLY A 1 288 ? -43.343 6.902 -15.635 1.00 49.59 288 GLY A O 1
#

Solvent-accessible surface area (backbone atoms only — not comparable to full-atom values): 18353 Å² total; per-residue (Å²): 136,83,84,53,67,68,42,44,67,59,62,34,68,69,47,33,45,57,49,16,75,74,68,76,48,61,52,65,57,54,54,56,55,34,71,35,69,38,98,87,66,28,26,32,43,63,91,40,82,40,57,48,85,52,48,37,87,88,52,50,44,42,43,65,66,59,44,52,50,31,34,74,77,63,75,47,68,79,83,57,58,69,44,28,28,55,87,45,54,33,30,54,89,75,30,25,37,41,42,71,57,76,84,58,65,85,89,53,60,77,81,46,54,76,84,56,61,79,59,86,77,72,88,44,78,46,56,73,51,34,24,50,44,21,32,51,54,46,46,68,58,72,43,95,71,83,71,96,60,48,72,71,54,67,72,39,59,67,70,57,40,53,49,50,15,34,52,49,10,38,40,74,77,61,35,91,85,57,54,77,90,77,52,53,73,65,57,48,44,52,15,30,16,50,12,34,62,37,48,60,69,34,72,64,49,42,49,54,54,50,51,55,50,54,68,70,59,76,61,91,76,63,77,80,69,84,72,89,68,80,81,77,90,83,80,98,82,83,86,86,81,88,78,82,86,80,90,80,90,80,81,88,81,91,80,92,80,89,84,83,79,88,82,90,85,87,83,89,83,84,82,85,87,90,82,91,87,82,89,84,91,84,89,79,90,79,90,130

InterPro domains:
  IPR009492 TniQ [PF06527] (9-96)

Radius of gyration: 29.0 Å; Cα contacts (8 Å, |Δi|>4): 269; chains: 1; bounding box: 106×73×56 Å

Secondary structure (DSSP, 8-state):
----HHHHHTT-HHHHHHHHHHH---HHHHHHTS-EEPTTSEEEETTEEEEGGGB--SS-EE-HHHHHHHHHHHS-----GGGGBTT--B-TTT-BBPEEPP-PPTTS-TT-HHHHTTSPPP--BPPHHHHHHHHHHHHHHH-SS--S--HHHHTS-HHHHHHHHHHHHHHHHH-TT--GGG--HHHHHHHHHHHHHHHTT-HHHHHHHHHHHHHH---S----------PPS-------------------------------------------------------

Foldseek 3Di:
DDQDPVCLLQLPVVSLVVVCVVPVDDSVVSQQQHFHDDPVQFTDHNNATGHPVQFAPPWQWADPVQQVVCCVVPVDDDGTRLSRGPLQQADLVQQWGTDTQDQDDPPDDSPPPRVRVVPDDDTHHHDPLLSVLNNVLCCLRPPPDDDDFQPVLNVDRSNVSQVQQQVLLCCQPPNDPDDPVPDDPNSSSRSSSRSCVQVSVDPVSSVVSVVVRVVVPPDPPDPPPPPPDDDDDDDPPDPDDDDDDDDDDDDDDDDDDDDDDDDDDDDDDDDDDDDDDDDDDDDDDDDD

Organism: NCBI:txid1188250

Nearest PDB structures (foldseek):
  6v9p-assembly1_A  TM=5.828E-01  e=1.341E-02  Vibrio cholerae
  6uvn-assembly1_J  TM=5.241E-01  e=6.395E-03  Vibrio cholerae
  6uvn-assembly1_I  TM=5.377E-01  e=1.267E-02  Vibrio cholerae
  8v32-assembly1_J  TM=5.525E-01  e=1.643E-01  Peltigera membranacea

pLDDT: mean 74.52, std 24.36, range [24.67, 97.62]

Sequence (288 aa):
MGLSWRRILQLEPEALQDLADLTGADPDDFAAHSCMPTGAGGFQFRGRDLPRAFLDRSTLKLCPRCVQADIVDHRRTGGRAEWQIDLLNVCPVHGVLFQALTLPDYPRCPHDFAGRMAEGALLVQAGPQAWRFARYLSDRLLRPSHGETSAWLDALPIDVAARLCENAGILMLHGPAAQLKALDREARVQANATGFAICANGPEALRDAYDGIRHQSSSDRGGSTPTSASIPAGCNACRSRTVTVRSSITSGPSCWRATLSRRGRRCWGSPAPSSAGSLGPIWGAGTG

Mean predicted aligned error: 15.07 Å